Protein AF-A0A851SJF2-F1 (afdb_monomer_lite)

Radius of gyration: 27.33 Å; chains: 1; bounding box: 106×40×62 Å

Sequence (200 aa):
GPGAQDTHPAASEDMVMAMAGAAPVFQPFYINVVDEADCMGFLDTDHADKLLKEYQQREHVDLGQMMSESFAGDVGNEKYEKSEVKSWDHTFQKFMKRISMCPEQILRYSWGGQPLFITCPPANLDQGIPACSNCGSSRVFEFQLMPTLVSMLQSDSDLSVEFGTVIVYTCERSCWPANHQTPLEEFIFVQEDPDQRLFK

Structure (mmCIF, N/CA/C/O backbone):
data_AF-A0A851SJF2-F1
#
_entry.id   AF-A0A851SJF2-F1
#
loop_
_atom_site.group_PDB
_atom_site.id
_atom_site.type_symbol
_atom_site.label_atom_id
_atom_site.label_alt_id
_atom_site.label_comp_id
_atom_site.label_asym_id
_atom_site.label_entity_id
_atom_site.label_seq_id
_atom_site.pdbx_PDB_ins_code
_atom_site.Cartn_x
_atom_site.Cartn_y
_atom_site.Cartn_z
_atom_site.occupancy
_atom_site.B_iso_or_equiv
_atom_site.auth_seq_id
_atom_site.auth_comp_id
_atom_site.auth_asym_id
_atom_site.auth_atom_id
_atom_site.pdbx_PDB_model_num
ATOM 1 N N . GLY A 1 1 ? 66.167 14.401 -36.908 1.00 29.91 1 GLY A N 1
ATOM 2 C CA . GLY A 1 1 ? 65.728 15.428 -35.945 1.00 29.91 1 GLY A CA 1
ATOM 3 C C . GLY A 1 1 ? 64.234 15.611 -36.123 1.00 29.91 1 GLY A C 1
ATOM 4 O O . GLY A 1 1 ? 63.837 15.699 -37.276 1.00 29.91 1 GLY A O 1
ATOM 5 N N . PRO A 1 2 ? 63.439 15.536 -35.044 1.00 40.12 2 PRO A N 1
ATOM 6 C CA . PRO A 1 2 ? 61.973 15.404 -35.047 1.00 40.12 2 PRO A CA 1
ATOM 7 C C . PRO A 1 2 ? 61.308 16.790 -35.196 1.00 40.12 2 PRO A C 1
ATOM 9 O O . PRO A 1 2 ? 62.011 17.791 -35.160 1.00 40.12 2 PRO A O 1
ATOM 12 N N . GLY A 1 3 ? 60.002 16.978 -35.358 1.00 30.94 3 GLY A N 1
ATOM 13 C CA . GLY A 1 3 ? 58.834 16.103 -35.346 1.00 30.94 3 GLY A CA 1
ATOM 14 C C . GLY A 1 3 ? 57.612 16.954 -35.734 1.00 30.94 3 GLY A C 1
ATOM 15 O O . GLY A 1 3 ? 57.629 18.174 -35.566 1.00 30.94 3 GLY A O 1
ATOM 16 N N . ALA A 1 4 ? 56.599 16.311 -36.310 1.00 39.94 4 ALA A N 1
ATOM 17 C CA . ALA A 1 4 ? 55.355 16.929 -36.754 1.00 39.94 4 ALA A CA 1
ATOM 18 C C . ALA A 1 4 ? 54.518 17.432 -35.563 1.00 39.94 4 ALA A C 1
ATOM 20 O O . ALA A 1 4 ? 54.435 16.757 -34.538 1.00 39.94 4 ALA A O 1
ATOM 21 N N . GLN A 1 5 ? 53.899 18.603 -35.712 1.00 35.91 5 GLN A N 1
ATOM 22 C CA . GLN A 1 5 ? 52.832 19.078 -34.833 1.00 35.91 5 GLN A CA 1
ATOM 23 C C . GLN A 1 5 ? 51.549 19.147 -35.659 1.00 35.91 5 GLN A C 1
ATOM 25 O O . GLN A 1 5 ? 51.372 20.051 -36.473 1.00 35.91 5 GLN A O 1
ATOM 30 N N . ASP A 1 6 ? 50.696 18.144 -35.460 1.00 34.47 6 ASP A N 1
ATOM 31 C CA . ASP A 1 6 ? 49.303 18.143 -35.885 1.00 34.47 6 ASP A CA 1
ATOM 32 C C . ASP A 1 6 ? 48.497 19.020 -34.922 1.00 34.47 6 ASP A C 1
ATOM 34 O O . ASP A 1 6 ? 48.380 18.732 -33.729 1.00 34.47 6 ASP A O 1
ATOM 38 N N . THR A 1 7 ? 47.942 20.110 -35.444 1.00 33.91 7 THR A N 1
ATOM 39 C CA . THR A 1 7 ? 47.038 20.994 -34.708 1.00 33.91 7 THR A CA 1
ATOM 40 C C . THR A 1 7 ? 45.604 20.525 -34.947 1.00 33.91 7 THR A C 1
ATOM 42 O O . THR A 1 7 ? 44.983 20.878 -35.948 1.00 33.91 7 THR A O 1
ATOM 45 N N . HIS A 1 8 ? 45.065 19.712 -34.038 1.00 36.09 8 HIS A N 1
ATOM 46 C CA . HIS A 1 8 ? 43.627 19.437 -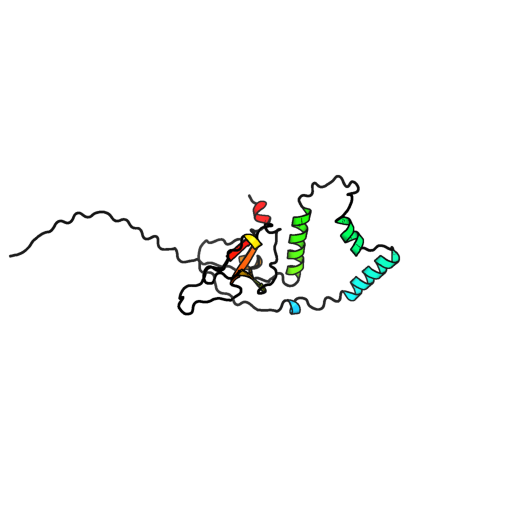33.981 1.00 36.09 8 HIS A CA 1
ATOM 47 C C . HIS A 1 8 ? 42.885 20.637 -33.362 1.00 36.09 8 HIS A C 1
ATOM 49 O O . HIS A 1 8 ? 43.335 21.158 -32.339 1.00 36.09 8 HIS A O 1
ATOM 55 N N . PRO A 1 9 ? 41.741 21.078 -33.918 1.00 34.50 9 PRO A N 1
ATOM 56 C CA . PRO A 1 9 ? 40.875 22.027 -33.236 1.00 34.50 9 PRO A CA 1
ATOM 57 C C . PRO A 1 9 ? 40.106 21.299 -32.126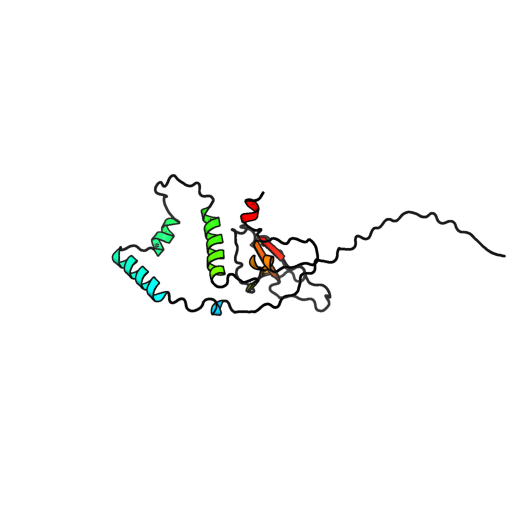 1.00 34.50 9 PRO A C 1
ATOM 59 O O . PRO A 1 9 ? 39.428 20.303 -32.373 1.00 34.50 9 PRO A O 1
ATOM 62 N N . ALA A 1 10 ? 40.220 21.806 -30.899 1.00 33.81 10 ALA A N 1
ATOM 63 C CA . ALA A 1 10 ? 39.401 21.389 -29.771 1.00 33.81 10 ALA A CA 1
ATOM 64 C C . ALA A 1 10 ? 37.963 21.885 -29.990 1.00 33.81 10 ALA A C 1
ATOM 66 O O . ALA A 1 10 ? 37.665 23.063 -29.788 1.00 33.81 10 ALA A O 1
ATOM 67 N N . ALA A 1 11 ? 37.092 20.989 -30.451 1.00 35.44 11 ALA A N 1
ATOM 68 C CA . ALA A 1 11 ? 35.655 21.185 -30.405 1.00 35.44 11 ALA A CA 1
ATOM 69 C C . ALA A 1 11 ? 35.153 20.747 -29.025 1.00 35.44 11 ALA A C 1
ATOM 71 O O . ALA A 1 11 ? 35.441 19.652 -28.548 1.00 35.44 11 ALA A O 1
ATOM 72 N N . SER A 1 12 ? 34.445 21.670 -28.393 1.00 45.44 12 SER A N 1
ATOM 73 C CA . SER A 1 12 ? 33.679 21.523 -27.168 1.00 45.44 12 SER A CA 1
ATOM 74 C C . SER A 1 12 ? 32.702 20.352 -27.243 1.00 45.44 12 SER A C 1
ATOM 76 O O . SER A 1 12 ? 31.782 20.376 -28.059 1.00 45.44 12 SER A O 1
ATOM 78 N N . GLU A 1 13 ? 32.838 19.403 -26.326 1.00 38.28 13 GLU A N 1
ATOM 79 C CA . GLU A 1 13 ? 31.757 18.497 -25.952 1.00 38.28 13 GLU A CA 1
ATOM 80 C C . GLU A 1 13 ? 31.602 18.569 -24.432 1.00 38.28 13 GLU A C 1
ATOM 82 O O . GLU A 1 13 ? 32.066 17.718 -23.675 1.00 38.28 13 GLU A O 1
ATOM 87 N N . ASP A 1 14 ? 30.942 19.644 -23.991 1.00 42.38 14 ASP A N 1
ATOM 88 C CA . ASP A 1 14 ? 30.173 19.648 -22.750 1.00 42.38 14 ASP A CA 1
ATOM 89 C C . ASP A 1 14 ? 29.050 18.610 -22.895 1.00 42.38 14 ASP A C 1
ATOM 91 O O . ASP A 1 14 ? 27.909 18.921 -23.230 1.00 42.38 14 ASP A O 1
ATOM 95 N N . MET A 1 15 ? 29.372 17.343 -22.656 1.00 36.72 15 MET A N 1
ATOM 96 C CA . MET A 1 15 ? 28.391 16.365 -22.209 1.00 36.72 15 MET A CA 1
ATOM 97 C C . MET A 1 15 ? 28.636 16.145 -20.729 1.00 36.72 15 MET A C 1
ATOM 99 O O . MET A 1 15 ? 29.315 15.215 -20.297 1.00 36.72 15 MET A O 1
ATOM 103 N N . VAL A 1 16 ? 28.055 17.050 -19.943 1.00 37.06 16 VAL A N 1
ATOM 104 C CA . VAL A 1 16 ? 27.753 16.805 -18.540 1.00 37.06 16 VAL A CA 1
ATOM 105 C C . VAL A 1 16 ? 26.823 15.593 -18.517 1.00 37.06 16 VAL A C 1
ATOM 107 O O . VAL A 1 16 ? 25.609 15.714 -18.665 1.00 37.06 16 VAL A O 1
ATOM 110 N N . MET A 1 17 ? 27.405 14.400 -18.399 1.00 38.88 17 MET A N 1
ATOM 111 C CA . MET A 1 17 ? 26.686 13.214 -17.961 1.00 38.88 17 MET A CA 1
ATOM 112 C C . MET A 1 17 ? 26.143 13.557 -16.581 1.00 38.88 17 MET A C 1
ATOM 114 O O . MET A 1 17 ? 26.881 13.553 -15.596 1.00 38.88 17 MET A O 1
ATOM 118 N N . ALA A 1 18 ? 24.869 13.938 -16.532 1.00 37.16 18 ALA A N 1
ATOM 119 C CA . ALA A 1 18 ? 24.134 14.057 -15.294 1.00 37.16 18 ALA A CA 1
ATOM 120 C C . ALA A 1 18 ? 24.238 12.698 -14.596 1.00 37.16 18 ALA A C 1
ATOM 122 O O . ALA A 1 18 ? 23.614 11.720 -15.007 1.00 37.16 18 ALA A O 1
ATOM 123 N N . MET A 1 19 ? 25.100 12.626 -13.583 1.00 38.50 19 MET A N 1
ATOM 124 C CA . MET A 1 19 ? 25.092 11.543 -12.618 1.00 38.50 19 MET A CA 1
ATOM 125 C C . MET A 1 19 ? 23.667 11.475 -12.085 1.00 38.50 19 MET A C 1
ATOM 127 O O . MET A 1 19 ? 23.196 12.438 -11.479 1.00 38.50 19 MET A O 1
ATOM 131 N N . ALA A 1 20 ? 22.969 10.371 -12.356 1.00 50.66 20 ALA A N 1
ATOM 132 C CA . ALA A 1 20 ? 21.768 10.030 -11.616 1.00 50.66 20 ALA A CA 1
ATOM 133 C C . ALA A 1 20 ? 22.152 10.122 -10.135 1.00 50.66 20 ALA A C 1
ATOM 135 O O . ALA A 1 20 ? 23.024 9.379 -9.680 1.00 50.66 20 ALA A O 1
ATOM 136 N N . GLY A 1 21 ? 21.614 11.122 -9.432 1.00 57.22 21 GLY A N 1
ATOM 137 C CA . GLY A 1 21 ? 21.913 11.322 -8.020 1.00 57.22 21 GLY A CA 1
ATOM 138 C C . GLY A 1 21 ? 21.670 10.011 -7.285 1.00 57.22 21 GLY A C 1
ATOM 139 O O . GLY A 1 21 ? 20.685 9.325 -7.569 1.00 57.22 21 GLY A O 1
ATOM 140 N N . ALA A 1 22 ? 22.594 9.629 -6.402 1.00 72.56 22 ALA A N 1
ATOM 141 C CA . ALA A 1 22 ? 22.410 8.450 -5.569 1.00 72.56 22 ALA A CA 1
ATOM 142 C C . ALA A 1 22 ? 21.031 8.544 -4.898 1.00 72.56 22 ALA A C 1
ATOM 144 O O . ALA A 1 22 ? 20.699 9.581 -4.322 1.00 72.56 22 ALA A O 1
ATOM 145 N N . ALA A 1 23 ? 20.214 7.497 -5.041 1.00 74.88 23 ALA A N 1
ATOM 146 C CA . ALA A 1 23 ? 18.895 7.462 -4.426 1.00 74.88 23 ALA A CA 1
ATOM 147 C C . ALA A 1 23 ? 19.028 7.715 -2.914 1.00 74.88 23 ALA A C 1
ATOM 149 O O . ALA A 1 23 ? 20.007 7.252 -2.315 1.00 74.88 23 ALA A O 1
ATOM 150 N N . PRO A 1 24 ? 18.084 8.444 -2.294 1.00 79.75 24 PRO A N 1
ATOM 151 C CA . PRO A 1 24 ? 18.145 8.706 -0.866 1.00 79.75 24 PRO A CA 1
ATOM 152 C C . PRO A 1 24 ? 18.187 7.387 -0.096 1.00 79.75 24 PRO A C 1
ATOM 154 O O . PRO A 1 24 ? 17.423 6.460 -0.374 1.00 79.75 24 PRO A O 1
ATOM 157 N N . VAL A 1 25 ? 19.109 7.307 0.860 1.00 86.81 25 VAL A N 1
ATOM 158 C CA . VAL A 1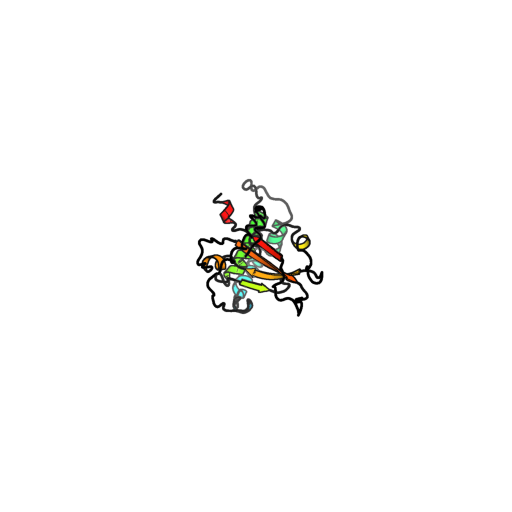 25 ? 19.276 6.139 1.722 1.00 86.81 25 VAL A CA 1
ATOM 159 C C . VAL A 1 25 ? 18.596 6.435 3.049 1.00 86.81 25 VAL A C 1
ATOM 161 O O . VAL A 1 25 ? 18.906 7.428 3.706 1.00 86.81 25 VAL A O 1
ATOM 164 N N . PHE A 1 26 ? 17.667 5.565 3.432 1.00 89.50 26 PHE A N 1
ATOM 165 C CA . PHE A 1 26 ? 17.023 5.607 4.740 1.00 89.50 26 PHE A CA 1
ATOM 166 C C . PHE A 1 26 ? 17.732 4.663 5.706 1.00 89.50 26 PHE A C 1
ATOM 168 O O . PHE A 1 26 ? 18.266 3.626 5.301 1.00 89.50 26 PHE A O 1
ATOM 175 N N . GLN A 1 27 ? 17.713 5.005 6.992 1.00 89.88 27 GLN A N 1
ATOM 176 C CA . GLN A 1 27 ? 18.223 4.117 8.029 1.00 89.88 27 GLN A CA 1
ATOM 177 C C . GLN A 1 27 ? 17.433 2.796 8.047 1.00 89.88 27 GLN A C 1
ATOM 179 O O . GLN A 1 27 ? 16.206 2.811 7.922 1.00 89.88 27 GLN A O 1
ATOM 184 N N . PRO A 1 28 ? 18.108 1.639 8.172 1.00 91.25 28 PRO A N 1
ATOM 185 C CA . PRO A 1 28 ? 17.432 0.352 8.215 1.00 91.25 28 PRO A CA 1
ATOM 186 C C . PRO A 1 28 ? 16.786 0.115 9.584 1.00 91.25 28 PRO A C 1
ATOM 188 O O . PRO A 1 28 ? 17.383 0.391 10.624 1.00 91.25 28 PRO A O 1
ATOM 191 N N . PHE A 1 29 ? 15.603 -0.497 9.582 1.00 88.88 29 PHE A N 1
ATOM 192 C CA . PHE A 1 29 ? 14.888 -0.902 10.792 1.00 88.88 29 PHE A CA 1
ATOM 193 C C . PHE A 1 29 ? 14.429 -2.353 10.678 1.00 88.88 29 PHE A C 1
ATOM 195 O O . PHE A 1 29 ? 14.111 -2.839 9.592 1.00 88.88 29 PHE A O 1
ATOM 202 N N . TYR A 1 30 ? 14.378 -3.046 11.813 1.00 92.25 30 TYR A N 1
ATOM 203 C CA . TYR A 1 30 ? 13.743 -4.356 11.886 1.00 92.25 30 TYR A CA 1
ATOM 204 C C . TYR A 1 30 ? 12.231 -4.186 11.991 1.00 92.25 30 TYR A C 1
ATOM 206 O O . TYR A 1 30 ? 11.746 -3.347 12.749 1.00 92.25 30 TYR A O 1
ATOM 214 N N . ILE A 1 31 ? 11.498 -5.009 11.248 1.00 91.69 31 ILE A N 1
ATOM 215 C CA . ILE A 1 31 ? 10.038 -5.031 11.263 1.00 91.69 31 ILE A CA 1
ATOM 216 C C . ILE A 1 31 ? 9.603 -6.324 11.943 1.00 91.69 31 ILE A C 1
ATOM 218 O O . ILE A 1 31 ? 10.110 -7.399 11.622 1.00 91.69 31 ILE A O 1
ATOM 222 N N . ASN A 1 32 ? 8.672 -6.213 12.888 1.00 91.44 32 ASN A N 1
ATOM 223 C CA . ASN A 1 32 ? 7.995 -7.374 13.445 1.00 91.44 32 ASN A CA 1
ATOM 224 C C . ASN A 1 32 ? 6.785 -7.724 12.572 1.00 91.44 32 ASN A C 1
ATOM 226 O O . ASN A 1 32 ? 6.028 -6.834 12.186 1.00 91.44 32 ASN A O 1
ATOM 230 N N . VAL A 1 33 ? 6.607 -9.008 12.271 1.00 93.00 33 VAL A N 1
ATOM 231 C CA . VAL A 1 33 ? 5.502 -9.503 11.445 1.00 93.00 33 VAL A CA 1
ATOM 232 C C . VAL A 1 33 ? 4.495 -10.182 12.357 1.00 93.00 33 VAL A C 1
ATOM 234 O O . VAL A 1 33 ? 4.848 -11.084 13.114 1.00 93.00 33 VAL A O 1
ATOM 237 N N . VAL A 1 34 ? 3.248 -9.731 12.283 1.00 90.81 34 VAL A N 1
ATOM 238 C CA . VAL A 1 34 ? 2.130 -10.254 13.069 1.00 90.81 34 VAL A CA 1
ATOM 239 C C . VAL A 1 34 ? 0.962 -10.488 12.122 1.00 90.81 34 VAL A C 1
ATOM 241 O O . VAL A 1 34 ? 0.697 -9.652 11.254 1.00 90.81 34 VAL A O 1
ATOM 244 N N . ASP A 1 35 ? 0.272 -11.614 12.281 1.00 90.12 35 ASP A N 1
ATOM 245 C CA . ASP A 1 35 ? -0.928 -11.904 11.507 1.00 90.12 35 ASP A CA 1
ATOM 246 C C . ASP A 1 35 ? -2.095 -11.030 11.977 1.00 90.12 35 ASP A C 1
ATOM 248 O O . ASP A 1 35 ? -2.328 -10.842 13.171 1.00 90.12 35 ASP A O 1
ATOM 252 N N . GLU A 1 36 ? -2.887 -10.517 11.032 1.00 84.62 36 GLU A N 1
ATOM 253 C CA . GLU A 1 36 ? -4.025 -9.641 11.350 1.00 84.62 36 GLU A CA 1
ATOM 254 C C . GLU A 1 36 ? -5.017 -10.322 12.309 1.00 84.62 36 GLU A C 1
ATOM 256 O O . GLU A 1 36 ? -5.568 -9.667 13.193 1.00 84.62 36 GLU A O 1
ATOM 261 N N . ALA A 1 37 ? -5.196 -11.641 12.183 1.00 83.62 37 ALA A N 1
ATOM 262 C CA . ALA A 1 37 ? -6.065 -12.434 13.049 1.00 83.62 37 ALA A CA 1
ATOM 263 C C . ALA A 1 37 ? -5.645 -12.404 14.530 1.00 83.62 37 ALA A C 1
ATOM 265 O O . ALA A 1 37 ? -6.517 -12.428 15.398 1.00 83.62 37 ALA A O 1
ATOM 266 N N . ASP A 1 38 ? -4.347 -12.283 14.816 1.00 83.62 38 ASP A N 1
ATOM 267 C CA . ASP A 1 38 ? -3.828 -12.212 16.185 1.00 83.62 38 ASP A CA 1
ATOM 268 C C . ASP A 1 38 ? -4.086 -10.832 16.810 1.00 83.62 38 ASP A C 1
ATOM 270 O O . ASP A 1 38 ? -4.311 -10.713 18.015 1.00 83.62 38 ASP A O 1
ATOM 274 N N . CYS A 1 39 ? -4.114 -9.778 15.985 1.00 73.31 39 CYS A N 1
ATOM 275 C CA . CYS A 1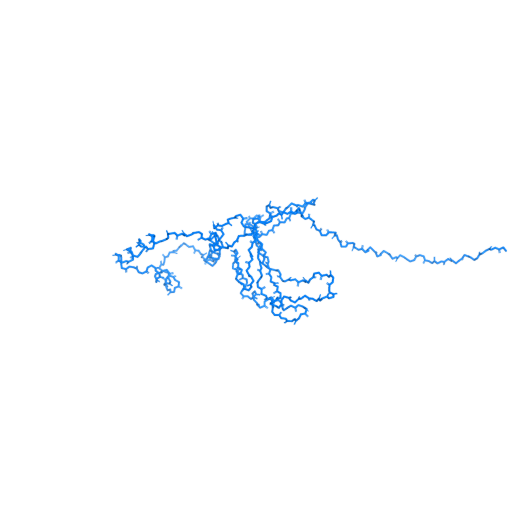 39 ? -4.475 -8.423 16.405 1.00 73.31 39 CYS A CA 1
ATOM 276 C C . CYS A 1 39 ? -5.990 -8.229 16.566 1.00 73.31 39 CYS A C 1
ATOM 278 O O . CYS A 1 39 ? -6.413 -7.370 17.337 1.00 73.31 39 CYS A O 1
ATOM 280 N N . MET A 1 40 ? -6.821 -9.021 15.878 1.00 67.00 40 MET A N 1
ATOM 281 C CA . MET A 1 40 ? -8.287 -8.996 16.008 1.00 67.00 40 MET A CA 1
ATOM 282 C C . MET A 1 40 ? -8.795 -9.653 17.303 1.00 67.00 40 MET A C 1
ATOM 284 O O . MET A 1 40 ? -9.934 -10.121 17.320 1.00 67.00 40 MET A O 1
ATOM 288 N N . GLY A 1 41 ? -7.958 -9.719 18.351 1.00 60.03 41 GLY A N 1
ATOM 289 C CA . GLY A 1 41 ? -8.179 -10.475 19.585 1.00 60.03 41 GLY A CA 1
ATOM 290 C C . GLY A 1 41 ? -9.647 -10.529 19.990 1.00 60.03 41 GLY A C 1
ATOM 291 O O . GLY A 1 41 ? -10.301 -9.497 19.970 1.00 60.03 41 GLY A O 1
ATOM 292 N N . PHE A 1 42 ? -10.142 -11.733 20.300 1.00 53.56 42 PHE A N 1
ATOM 293 C CA . PHE A 1 42 ? -11.548 -12.082 20.550 1.00 53.56 42 PHE A CA 1
ATOM 294 C C . PHE A 1 42 ? -12.343 -10.925 21.187 1.00 53.56 42 PHE A C 1
ATOM 296 O O . PHE A 1 42 ? -12.408 -10.789 22.410 1.00 53.56 42 PHE A O 1
ATOM 303 N N . LEU A 1 43 ? -12.918 -10.047 20.361 1.00 58.12 43 LEU A N 1
ATOM 304 C CA . LEU A 1 43 ? -13.810 -9.007 20.843 1.00 58.12 43 LEU A CA 1
ATOM 305 C C . LEU A 1 43 ? -15.104 -9.729 21.179 1.00 58.12 43 LEU A C 1
ATOM 307 O O . LEU A 1 43 ? -15.902 -10.012 20.284 1.00 58.12 43 LEU A O 1
ATOM 311 N N . ASP A 1 44 ? -15.262 -10.073 22.459 1.00 61.31 44 ASP A N 1
ATOM 312 C CA . ASP A 1 44 ? -16.515 -10.573 23.013 1.00 61.31 44 ASP A CA 1
ATOM 313 C C . ASP A 1 44 ? -17.582 -9.486 22.838 1.00 61.31 44 ASP A C 1
ATOM 315 O O . ASP A 1 44 ? -17.782 -8.589 23.659 1.00 61.31 44 ASP A O 1
ATOM 319 N N . THR A 1 45 ? -18.199 -9.528 21.667 1.00 75.19 45 THR A N 1
ATOM 320 C CA . THR A 1 45 ? -19.298 -8.670 21.249 1.00 75.19 45 THR A CA 1
ATOM 321 C C . THR A 1 45 ? -20.629 -9.342 21.547 1.00 75.19 45 THR A C 1
ATOM 323 O O . THR A 1 45 ? -21.662 -8.704 21.374 1.00 75.19 45 THR A O 1
ATOM 326 N N . ASP A 1 46 ? -20.630 -10.559 22.109 1.00 77.25 46 ASP A N 1
ATOM 327 C CA . ASP A 1 46 ? -21.841 -11.337 22.369 1.00 77.25 46 ASP A CA 1
ATOM 328 C C . ASP A 1 46 ? -22.797 -10.570 23.286 1.00 77.25 46 ASP A C 1
ATOM 330 O O . ASP A 1 46 ? -24.013 -10.570 23.079 1.00 77.25 46 ASP A O 1
ATOM 334 N N . HIS A 1 47 ? -22.261 -9.867 24.291 1.00 83.31 47 HIS A N 1
ATOM 335 C CA . HIS A 1 47 ? -23.079 -9.047 25.182 1.00 83.31 47 HIS A CA 1
ATOM 336 C C . HIS A 1 47 ? -23.677 -7.823 24.473 1.00 83.31 47 HIS A C 1
ATOM 338 O O . HIS A 1 47 ? -24.862 -7.533 24.651 1.00 83.31 47 HIS A O 1
ATOM 344 N N . ALA A 1 48 ? -22.884 -7.124 23.656 1.00 83.12 48 ALA A N 1
ATOM 345 C CA . ALA A 1 48 ? -23.339 -5.956 22.904 1.00 83.12 48 ALA A CA 1
ATOM 346 C C . ALA A 1 48 ? -24.387 -6.345 21.849 1.00 83.12 48 ALA A C 1
ATOM 348 O O . ALA A 1 48 ? -25.440 -5.714 21.759 1.00 83.12 48 ALA A O 1
ATOM 349 N N . ASP A 1 49 ? -24.150 -7.440 21.131 1.00 83.56 49 ASP A N 1
ATOM 350 C CA . ASP A 1 49 ? -25.063 -8.006 20.141 1.00 83.56 49 ASP A CA 1
ATOM 351 C C . ASP A 1 49 ? -26.361 -8.494 20.786 1.00 83.56 49 ASP A C 1
ATOM 353 O O . ASP A 1 49 ? -27.447 -8.342 20.218 1.00 83.56 49 ASP A O 1
ATOM 357 N N . LYS A 1 50 ? -26.279 -9.048 22.002 1.00 88.62 50 LYS A N 1
ATOM 358 C CA . LYS A 1 50 ? -27.459 -9.418 22.785 1.00 88.62 50 LYS A CA 1
ATOM 359 C C . LYS A 1 50 ? -28.277 -8.190 23.183 1.00 88.62 50 LYS A C 1
ATOM 361 O O . LYS A 1 50 ? -29.488 -8.204 22.975 1.00 88.62 50 LYS A O 1
ATOM 366 N N . LEU A 1 51 ? -27.644 -7.131 23.698 1.00 89.06 51 LEU A N 1
ATOM 367 C CA . LEU A 1 51 ? -28.341 -5.877 24.014 1.00 89.06 51 LEU A CA 1
ATOM 368 C C . LEU A 1 51 ? -28.993 -5.262 22.771 1.00 89.06 51 LEU A C 1
ATOM 370 O O . LEU A 1 51 ? -30.133 -4.805 22.842 1.00 89.06 51 LEU A O 1
ATOM 374 N N . LEU A 1 52 ? -28.292 -5.274 21.636 1.00 85.12 52 LEU A N 1
ATOM 375 C CA . LEU A 1 52 ? -28.809 -4.746 20.378 1.00 85.12 52 LEU A CA 1
ATOM 376 C C . LEU A 1 52 ? -30.048 -5.528 19.920 1.00 85.12 52 LEU A C 1
ATOM 378 O O . LEU A 1 52 ? -31.065 -4.921 19.592 1.00 85.12 52 LEU A O 1
ATOM 382 N N . LYS A 1 53 ? -30.007 -6.865 19.978 1.00 87.19 53 LYS A N 1
ATOM 383 C CA . LYS A 1 53 ? -31.164 -7.721 19.668 1.00 87.19 53 LYS A CA 1
ATOM 384 C C . LYS A 1 53 ? -32.335 -7.489 20.619 1.00 87.19 53 LYS A C 1
ATOM 386 O O . LYS A 1 53 ? -33.476 -7.425 20.168 1.00 87.19 53 LYS A O 1
ATOM 391 N N . GLU A 1 54 ? -32.079 -7.356 21.920 1.00 90.31 54 GLU A N 1
ATOM 392 C CA . GLU A 1 54 ? -33.125 -7.060 22.909 1.00 90.31 54 GLU A CA 1
ATOM 393 C C . GLU A 1 54 ? -33.786 -5.700 22.648 1.00 90.31 54 GLU A C 1
ATOM 395 O O . GLU A 1 54 ? -35.005 -5.578 22.773 1.00 90.31 54 GLU A O 1
ATOM 400 N N . TYR A 1 55 ? -33.007 -4.690 22.253 1.00 85.88 55 TYR A N 1
ATOM 401 C CA . TYR A 1 55 ? -33.521 -3.381 21.854 1.00 85.88 55 TYR A CA 1
ATOM 402 C C . TYR A 1 55 ? -34.386 -3.469 20.588 1.00 85.88 55 TYR A C 1
ATOM 404 O O . TYR A 1 55 ? -35.525 -3.008 20.600 1.00 85.88 55 TYR A O 1
ATOM 412 N N . GLN A 1 56 ? -33.895 -4.129 19.533 1.00 90.56 56 GLN A N 1
ATOM 413 C CA . GLN A 1 56 ? -34.635 -4.320 18.277 1.00 90.56 56 GLN A CA 1
ATOM 414 C C . GLN A 1 56 ? -35.980 -5.029 18.501 1.00 90.56 56 GLN A C 1
ATOM 416 O O . GLN A 1 56 ? -36.992 -4.643 17.919 1.00 90.56 56 GLN A O 1
ATOM 421 N N . GLN A 1 57 ? -36.016 -6.035 19.384 1.00 90.25 57 GLN A N 1
ATOM 422 C CA . GLN A 1 57 ? -37.248 -6.747 19.741 1.00 90.25 57 GLN A CA 1
ATOM 423 C C . GLN A 1 57 ? -38.214 -5.889 20.561 1.00 90.25 57 GLN A C 1
ATOM 425 O O . GLN A 1 57 ? -39.419 -5.944 20.334 1.00 90.25 57 GLN A O 1
ATOM 430 N N . ARG A 1 58 ? -37.703 -5.107 21.520 1.00 89.81 58 ARG A N 1
ATOM 431 C CA . ARG A 1 58 ? -38.529 -4.274 22.406 1.00 89.81 58 ARG A CA 1
ATOM 432 C C . ARG A 1 58 ? -39.181 -3.118 21.661 1.00 89.81 58 ARG A C 1
ATOM 434 O O . ARG A 1 58 ? -40.365 -2.864 21.853 1.00 89.81 58 ARG A O 1
ATOM 441 N N . GLU A 1 59 ? -38.407 -2.448 20.818 1.00 86.56 59 GLU A N 1
ATOM 442 C CA . GLU A 1 59 ? -38.862 -1.279 20.068 1.00 86.56 59 GLU A CA 1
ATOM 443 C C . GLU A 1 59 ? -39.499 -1.662 18.722 1.00 86.56 59 GLU A C 1
ATOM 445 O O . GLU A 1 59 ? -40.049 -0.802 18.041 1.00 86.56 59 GLU A O 1
ATOM 450 N N . HIS A 1 60 ? -39.457 -2.947 18.334 1.00 81.38 60 HIS A N 1
ATOM 451 C CA . HIS A 1 60 ? -39.919 -3.425 17.025 1.00 81.38 60 HIS A CA 1
ATOM 452 C C . HIS A 1 60 ? -39.249 -2.689 15.847 1.00 81.38 60 HIS A C 1
ATOM 454 O O . HIS A 1 60 ? -39.860 -2.462 14.803 1.00 81.38 60 HIS A O 1
ATOM 460 N N . VAL A 1 61 ? -37.974 -2.328 16.008 1.00 79.12 61 VAL A N 1
ATOM 461 C CA . VAL A 1 61 ? -37.188 -1.627 14.988 1.00 79.12 61 VAL A CA 1
ATOM 462 C C . VAL A 1 61 ? -36.099 -2.553 14.470 1.00 79.12 61 VAL A C 1
ATOM 464 O O . VAL A 1 61 ? -35.259 -3.019 15.240 1.00 79.12 61 VAL A O 1
ATOM 467 N N . ASP A 1 62 ? -36.065 -2.787 13.159 1.00 76.62 62 ASP A N 1
ATOM 468 C CA . ASP A 1 62 ? -34.905 -3.406 12.525 1.00 76.62 62 ASP A CA 1
ATOM 469 C C . ASP A 1 62 ? -33.876 -2.323 12.198 1.00 76.62 62 ASP A C 1
ATOM 471 O O . ASP A 1 62 ? -33.934 -1.671 11.158 1.00 76.62 62 ASP A O 1
ATOM 475 N N . LEU A 1 63 ? -32.927 -2.117 13.114 1.00 65.56 63 LEU A N 1
ATOM 476 C CA . LEU A 1 63 ? -31.820 -1.183 12.903 1.00 65.56 63 LEU A CA 1
ATOM 477 C C . LEU A 1 63 ? -30.967 -1.546 11.676 1.00 65.56 63 LEU A C 1
ATOM 479 O O . LEU A 1 63 ? -30.441 -0.642 11.041 1.00 65.56 63 LEU A O 1
ATOM 483 N N . GLY A 1 64 ? -30.837 -2.827 11.314 1.00 63.91 64 GLY A N 1
ATOM 484 C CA . GLY A 1 64 ? -30.064 -3.238 10.138 1.00 63.91 64 GLY A CA 1
ATOM 485 C C . GLY A 1 64 ? -30.751 -2.834 8.833 1.00 63.91 64 GLY A C 1
ATOM 486 O O . GLY A 1 64 ? -30.101 -2.332 7.910 1.00 63.91 64 GLY A O 1
ATOM 487 N N . GLN A 1 65 ? -32.076 -2.980 8.789 1.00 58.34 65 GLN A N 1
ATOM 488 C CA . GLN A 1 65 ? -32.907 -2.538 7.673 1.00 58.34 65 GLN A CA 1
ATOM 489 C C . GLN A 1 65 ? -33.084 -1.015 7.662 1.00 58.34 65 GLN A C 1
ATOM 491 O O . GLN A 1 65 ? -32.904 -0.426 6.609 1.00 58.34 65 GLN A O 1
ATOM 496 N N . MET A 1 66 ? -33.274 -0.337 8.800 1.00 54.88 66 MET A N 1
ATOM 497 C CA . MET A 1 66 ? -33.296 1.135 8.870 1.00 54.88 66 MET A CA 1
ATOM 498 C C . MET A 1 66 ? -31.963 1.763 8.454 1.00 54.88 66 MET A C 1
ATOM 500 O O . MET A 1 66 ? -31.953 2.743 7.710 1.00 54.88 66 MET A O 1
ATOM 504 N N . MET A 1 67 ? -30.830 1.192 8.876 1.00 55.19 67 MET A N 1
ATOM 505 C CA . MET A 1 67 ? -29.506 1.637 8.433 1.00 55.19 67 MET A CA 1
ATOM 506 C C . MET A 1 67 ? -29.263 1.351 6.950 1.00 55.19 67 MET A C 1
ATOM 508 O O . MET A 1 67 ? -28.418 2.017 6.370 1.00 55.19 67 MET A O 1
ATOM 512 N N . SER A 1 68 ? -29.992 0.414 6.335 1.00 49.41 68 SER A N 1
ATOM 513 C CA . SER A 1 68 ? -29.939 0.124 4.892 1.00 49.41 68 SER A CA 1
ATOM 514 C C . SER A 1 68 ? -30.973 0.919 4.073 1.00 49.41 68 SER A C 1
ATOM 516 O O . SER A 1 68 ? -30.710 1.269 2.930 1.00 49.41 68 SER A O 1
ATOM 518 N N . GLU A 1 69 ? -32.132 1.256 4.639 1.00 39.00 69 GLU A N 1
ATOM 519 C CA . GLU A 1 69 ? -33.219 2.017 4.002 1.00 39.00 69 GLU A CA 1
ATOM 520 C C . GLU A 1 69 ? -32.980 3.530 4.068 1.00 39.00 69 GLU A C 1
ATOM 522 O O . GLU A 1 69 ? -33.352 4.247 3.142 1.00 39.00 69 GLU A O 1
ATOM 527 N N . SER A 1 70 ? -32.216 4.012 5.056 1.00 43.56 70 SER A N 1
ATOM 528 C CA . SER A 1 70 ? -31.609 5.358 5.041 1.00 43.56 70 SER A CA 1
ATOM 529 C C . SER A 1 70 ? -30.722 5.604 3.803 1.00 43.56 70 SER A C 1
ATOM 531 O O . SER A 1 70 ? -30.401 6.749 3.481 1.00 43.56 70 SER A O 1
ATOM 533 N N . PHE A 1 71 ? -30.317 4.539 3.096 1.00 41.78 71 PHE A N 1
ATOM 534 C CA . PHE A 1 71 ? -29.584 4.608 1.827 1.00 41.78 71 PHE A CA 1
ATOM 535 C C . PHE A 1 71 ? -30.493 4.566 0.583 1.00 41.78 71 PHE A C 1
ATOM 537 O O . PHE A 1 71 ? -29.980 4.705 -0.528 1.00 41.78 71 PHE A O 1
ATOM 544 N N . ALA A 1 72 ? -31.816 4.412 0.723 1.00 40.25 72 ALA A N 1
ATOM 545 C CA . ALA A 1 72 ? -32.733 4.211 -0.400 1.00 40.25 72 ALA A CA 1
ATOM 546 C C . ALA A 1 72 ? -34.146 4.809 -0.186 1.00 40.25 72 ALA A C 1
ATOM 548 O O . ALA A 1 72 ? -35.136 4.133 -0.442 1.00 40.25 72 ALA A O 1
ATOM 549 N N . GLY A 1 73 ? -34.282 6.081 0.216 1.00 36.69 73 GLY A N 1
ATOM 550 C CA . GLY A 1 73 ? -35.562 6.793 0.046 1.00 36.69 73 GLY A CA 1
ATOM 551 C C . GLY A 1 73 ? -35.856 7.942 1.012 1.00 36.69 73 GLY A C 1
ATOM 552 O O . GLY A 1 73 ? -35.983 7.731 2.206 1.00 36.69 73 GLY A O 1
ATOM 553 N N . ASP A 1 74 ? -36.028 9.128 0.422 1.00 38.50 74 ASP A N 1
ATOM 554 C CA . ASP A 1 74 ? -36.618 10.380 0.926 1.00 38.50 74 ASP A CA 1
ATOM 555 C C . ASP A 1 74 ? -36.096 10.954 2.258 1.00 38.50 74 ASP A C 1
ATOM 557 O O . ASP A 1 74 ? -36.546 10.648 3.361 1.00 38.50 74 ASP A O 1
ATOM 561 N N . VAL A 1 75 ? -35.154 11.890 2.106 1.00 44.16 75 VAL A N 1
ATOM 562 C CA . VAL A 1 75 ? -34.689 12.816 3.139 1.00 44.16 75 VAL A CA 1
ATOM 563 C C . VAL A 1 75 ? -35.869 13.676 3.588 1.00 44.16 75 VAL A C 1
ATOM 565 O O . VAL A 1 75 ? -36.203 14.689 2.969 1.00 44.16 75 VAL A O 1
ATOM 568 N N . GLY A 1 76 ? -36.469 13.301 4.713 1.00 38.34 76 GLY A N 1
ATOM 569 C CA . GLY A 1 76 ? -37.296 14.187 5.516 1.00 38.34 76 GLY A CA 1
ATOM 570 C C . GLY A 1 76 ? -36.470 15.372 6.017 1.00 38.34 76 GLY A C 1
ATOM 571 O O . GLY A 1 76 ? -35.923 15.330 7.105 1.00 38.34 76 GLY A O 1
ATOM 572 N N . ASN A 1 77 ? -36.390 16.422 5.197 1.00 43.88 77 ASN A N 1
ATOM 573 C CA . ASN A 1 77 ? -36.139 17.823 5.545 1.00 43.88 77 ASN A CA 1
ATOM 574 C C . ASN A 1 77 ? -35.253 18.094 6.782 1.00 43.88 77 ASN A C 1
ATOM 576 O O . ASN A 1 77 ? -35.677 18.765 7.724 1.00 43.88 77 ASN A O 1
ATOM 580 N N . GLU A 1 78 ? -33.989 17.690 6.734 1.00 48.03 78 GLU A N 1
ATOM 581 C CA . GLU A 1 78 ? -32.940 18.306 7.547 1.00 48.03 78 GLU A CA 1
ATOM 582 C C . GLU A 1 78 ? -32.111 19.248 6.670 1.00 48.03 78 GLU A C 1
ATOM 584 O O . GLU A 1 78 ? -31.205 18.887 5.924 1.00 48.03 78 GLU A O 1
ATOM 589 N N . LYS A 1 79 ? -32.528 20.517 6.710 1.00 45.66 79 LYS A N 1
ATOM 590 C CA . LYS A 1 79 ? -32.028 21.645 5.915 1.00 45.66 79 LYS A CA 1
ATOM 591 C C . LYS A 1 79 ? -30.698 22.193 6.451 1.00 45.66 79 LYS A C 1
ATOM 593 O O . LYS A 1 79 ? -30.520 23.406 6.518 1.00 45.66 79 LYS A O 1
ATOM 598 N N . TYR A 1 80 ? -29.780 21.327 6.854 1.00 53.44 80 TYR A N 1
ATOM 599 C CA . TYR A 1 80 ? -28.417 21.710 7.208 1.00 53.44 80 TYR A CA 1
ATOM 600 C C . TYR A 1 80 ? -27.504 20.512 6.969 1.00 53.44 80 TYR A C 1
ATOM 602 O O . TYR A 1 80 ? -27.348 19.671 7.835 1.00 53.44 80 TYR A O 1
ATOM 610 N N . GLU A 1 81 ? -27.003 20.395 5.739 1.00 48.16 81 GLU A N 1
ATOM 611 C CA . GLU A 1 81 ? -25.576 20.286 5.408 1.00 48.16 81 GLU A CA 1
ATOM 612 C C . GLU A 1 81 ? -25.461 19.793 3.957 1.00 48.16 81 GLU A C 1
ATOM 614 O O . GLU A 1 81 ? -25.950 18.727 3.571 1.00 48.16 81 GLU A O 1
ATOM 619 N N . LYS A 1 82 ? -24.872 20.630 3.102 1.00 42.88 82 LYS A N 1
ATOM 620 C CA . LYS A 1 82 ? -24.679 20.345 1.679 1.00 42.88 82 LYS A CA 1
ATOM 621 C C . LYS A 1 82 ? -23.612 19.253 1.558 1.00 42.88 82 LYS A C 1
ATOM 623 O O . LYS A 1 82 ? 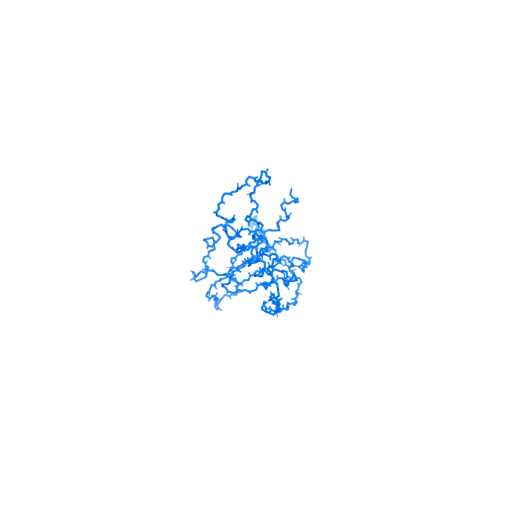-22.420 19.533 1.565 1.00 42.88 82 LYS A O 1
ATOM 628 N N . SER A 1 83 ? -24.054 18.003 1.521 1.00 47.25 83 SER A N 1
ATOM 629 C CA . SER A 1 83 ? -23.217 16.821 1.704 1.00 47.25 83 SER A CA 1
ATOM 630 C C . SER A 1 83 ? -22.647 16.303 0.379 1.00 47.25 83 SER A C 1
ATOM 632 O O . SER A 1 83 ? -23.187 15.390 -0.235 1.00 47.25 83 SER A O 1
ATOM 634 N N . GLU A 1 84 ? -21.483 16.830 -0.007 1.00 47.38 84 GLU A N 1
ATOM 635 C CA . GLU A 1 84 ? -20.502 16.098 -0.839 1.00 47.38 84 GLU A CA 1
ATOM 636 C C . GLU A 1 84 ? -19.629 15.142 0.017 1.00 47.38 84 GLU A C 1
ATOM 638 O O . GLU A 1 84 ? -18.735 14.466 -0.482 1.00 47.38 84 GLU A O 1
ATOM 643 N N . VAL A 1 85 ? -19.924 15.050 1.321 1.00 50.25 85 VAL A N 1
ATOM 644 C CA . VAL A 1 85 ? -19.061 14.493 2.380 1.00 50.25 85 VAL A CA 1
ATOM 645 C C . VAL A 1 85 ? -19.350 13.010 2.705 1.00 50.25 85 VAL A C 1
ATOM 647 O O . VAL A 1 85 ? -18.483 12.298 3.204 1.00 50.25 85 VAL A O 1
ATOM 650 N N . LYS A 1 86 ? -20.519 12.466 2.326 1.00 56.84 86 LYS A N 1
ATOM 651 C CA . LYS A 1 86 ? -20.957 11.113 2.752 1.00 56.84 86 LYS A CA 1
ATOM 652 C C . LYS A 1 86 ? -20.022 9.968 2.324 1.00 56.84 86 LYS A C 1
ATOM 654 O O . LYS A 1 86 ? -19.834 9.011 3.069 1.00 56.84 86 LYS A O 1
ATOM 659 N N . SER A 1 87 ? -19.455 10.036 1.115 1.00 57.72 87 SER A N 1
ATOM 660 C CA . SER A 1 87 ? -18.602 8.959 0.571 1.00 57.72 87 SER A CA 1
ATOM 661 C C . SER A 1 87 ? -17.176 8.997 1.127 1.00 57.72 87 SER A C 1
ATOM 663 O O . SER A 1 87 ? -16.556 7.950 1.344 1.00 57.72 87 SER A O 1
ATOM 665 N N . TRP A 1 88 ? -16.663 10.208 1.358 1.00 67.31 88 TRP A N 1
ATOM 666 C CA . TRP A 1 88 ? -15.365 10.438 1.984 1.00 67.31 88 TRP A CA 1
ATOM 667 C C . TRP A 1 88 ? -15.351 9.866 3.398 1.00 67.31 88 TRP A C 1
ATOM 669 O O . TRP A 1 88 ? -14.506 9.026 3.711 1.00 67.31 88 TRP A O 1
ATOM 679 N N . ASP A 1 89 ? -16.358 10.233 4.191 1.00 75.50 89 ASP A N 1
ATOM 680 C CA . ASP A 1 89 ? -16.463 9.827 5.588 1.00 75.50 89 ASP A CA 1
ATOM 681 C C . ASP A 1 89 ? -16.475 8.312 5.738 1.00 75.50 89 ASP A C 1
ATOM 683 O O . ASP A 1 89 ? -15.769 7.771 6.580 1.00 75.50 89 ASP A O 1
ATOM 687 N N . HIS A 1 90 ? -17.211 7.597 4.887 1.00 85.25 90 HIS A N 1
ATOM 688 C CA . HIS A 1 90 ? -17.296 6.144 4.993 1.00 85.25 90 HIS A CA 1
ATOM 689 C C . HIS A 1 90 ? -15.979 5.434 4.644 1.00 85.25 90 HIS A C 1
ATOM 691 O O . HIS A 1 90 ? -15.612 4.451 5.293 1.00 85.25 90 HIS A O 1
ATOM 697 N N . THR A 1 91 ? -15.254 5.912 3.629 1.00 88.75 91 THR A N 1
ATOM 698 C CA . THR A 1 91 ? -13.949 5.333 3.262 1.00 88.75 91 THR A CA 1
ATOM 699 C C . THR A 1 91 ? -12.930 5.574 4.369 1.00 88.75 91 THR A C 1
ATOM 701 O O . THR A 1 91 ? -12.276 4.634 4.822 1.00 88.75 91 THR A O 1
ATOM 704 N N . PHE A 1 92 ? -12.890 6.798 4.889 1.00 89.31 92 PHE A N 1
ATOM 705 C CA . PHE A 1 92 ? -12.012 7.157 5.991 1.00 89.31 92 PHE A CA 1
ATOM 706 C C . PHE A 1 92 ? -12.364 6.408 7.287 1.00 89.31 92 PHE A C 1
ATOM 708 O O . PHE A 1 92 ? -11.490 5.864 7.953 1.00 89.31 92 PHE A O 1
ATOM 715 N N . GLN A 1 93 ? -13.649 6.274 7.624 1.00 87.31 93 GLN A N 1
ATOM 716 C CA . GLN A 1 93 ? -14.096 5.490 8.779 1.00 87.31 93 GLN A CA 1
ATOM 717 C C . GLN A 1 93 ? -13.697 4.015 8.664 1.00 87.31 93 GLN A C 1
ATOM 719 O O . GLN A 1 93 ? -13.269 3.422 9.654 1.00 87.31 93 GLN A O 1
ATOM 724 N N . LYS A 1 94 ? -13.795 3.412 7.471 1.00 89.88 94 LYS A N 1
ATOM 725 C CA . LYS A 1 94 ? -13.306 2.045 7.223 1.00 89.88 94 LYS A CA 1
ATOM 726 C C . LYS A 1 94 ? -11.802 1.934 7.446 1.00 89.88 94 LYS A C 1
ATOM 728 O O . LYS A 1 94 ? -11.366 0.973 8.081 1.00 89.88 94 LYS A O 1
ATOM 733 N N . PHE A 1 95 ? -11.038 2.906 6.951 1.00 92.69 95 PHE A N 1
ATOM 734 C CA . PHE A 1 95 ? -9.597 2.998 7.170 1.00 92.69 95 PHE A CA 1
ATOM 735 C C . PHE A 1 95 ? -9.271 3.060 8.667 1.00 92.69 95 PHE A C 1
ATOM 737 O O . PHE A 1 95 ? -8.587 2.180 9.189 1.00 92.69 95 PHE A O 1
ATOM 744 N N . MET A 1 96 ? -9.865 4.016 9.384 1.00 90.88 96 MET A N 1
ATOM 745 C CA . MET A 1 96 ? -9.651 4.215 10.820 1.00 90.88 96 MET A CA 1
ATOM 746 C C . MET A 1 96 ? -10.061 2.997 11.651 1.00 90.88 96 MET A C 1
ATOM 748 O O . MET A 1 96 ? -9.298 2.549 12.504 1.00 90.88 96 MET A O 1
ATOM 752 N N . LYS A 1 97 ? -11.231 2.408 11.371 1.00 89.31 97 LYS A N 1
ATOM 753 C CA . LYS A 1 97 ? -11.713 1.202 12.062 1.00 89.31 97 LYS A CA 1
ATOM 754 C C . LYS A 1 97 ? -10.785 0.009 11.852 1.00 89.31 97 LYS A C 1
ATOM 756 O O . LYS A 1 97 ? -10.624 -0.810 12.748 1.00 89.31 97 LYS A O 1
ATOM 761 N N . ARG A 1 98 ? -10.201 -0.131 10.661 1.00 89.88 98 ARG A N 1
ATOM 762 C CA . ARG A 1 98 ? -9.257 -1.217 10.394 1.00 89.88 98 ARG A CA 1
ATOM 763 C C . ARG A 1 98 ? -7.942 -1.006 11.144 1.00 89.88 98 ARG A C 1
ATOM 765 O O . ARG A 1 98 ? -7.375 -1.964 11.660 1.00 89.88 98 ARG A O 1
ATOM 772 N N . ILE A 1 99 ? -7.466 0.234 11.201 1.00 90.69 99 ILE A N 1
ATOM 773 C CA . ILE A 1 99 ? -6.163 0.565 11.786 1.00 90.69 99 ILE A CA 1
ATOM 774 C C . ILE A 1 99 ? -6.199 0.618 13.307 1.00 90.69 99 ILE A C 1
ATOM 776 O O . ILE A 1 99 ? -5.177 0.361 13.935 1.00 90.69 99 ILE A O 1
ATOM 780 N N . SER A 1 100 ? -7.364 0.858 13.913 1.00 89.88 100 SER A N 1
ATOM 781 C CA . SER A 1 100 ? -7.503 0.963 15.369 1.00 89.88 100 SER A CA 1
ATOM 782 C C . SER A 1 100 ? -6.997 -0.261 16.140 1.00 89.88 100 SER A C 1
ATOM 784 O O . SER A 1 100 ? -6.646 -0.121 17.306 1.00 89.88 100 SER A O 1
ATOM 786 N N . MET A 1 101 ? -6.941 -1.443 15.513 1.00 86.31 101 MET A N 1
ATOM 787 C CA . MET A 1 101 ? -6.403 -2.663 16.135 1.00 86.31 101 MET A CA 1
ATOM 788 C C . MET A 1 101 ? -4.877 -2.653 16.267 1.00 86.31 101 MET A C 1
ATOM 790 O O . MET A 1 101 ? -4.330 -3.244 17.191 1.00 86.31 101 MET A O 1
ATOM 794 N N . CYS A 1 102 ? -4.180 -1.997 15.340 1.00 89.56 102 CYS A N 1
ATOM 795 C CA . CYS A 1 102 ? -2.729 -1.851 15.369 1.00 89.56 102 CYS A CA 1
ATOM 796 C C . CYS A 1 102 ? -2.351 -0.486 14.773 1.00 89.56 102 CYS A C 1
ATOM 798 O O . CYS A 1 102 ? -1.990 -0.407 13.598 1.00 89.56 102 CYS A O 1
ATOM 800 N N . PRO A 1 103 ? -2.468 0.615 15.537 1.00 90.69 103 PRO A N 1
ATOM 801 C CA . PRO A 1 103 ? -2.181 1.958 15.023 1.00 90.69 103 PRO A CA 1
ATOM 802 C C . PRO A 1 103 ? -0.712 2.158 14.619 1.00 90.69 103 PRO A C 1
ATOM 804 O O . PRO A 1 103 ? -0.401 2.970 13.752 1.00 90.69 103 PRO A O 1
ATOM 807 N N . GLU A 1 104 ? 0.188 1.381 15.222 1.00 91.25 104 GLU A N 1
ATOM 808 C CA . GLU A 1 104 ? 1.632 1.416 14.971 1.00 91.25 104 GLU A CA 1
ATOM 809 C C . GLU A 1 104 ? 2.047 0.670 13.689 1.00 91.25 104 GLU A C 1
ATOM 811 O O . GLU A 1 104 ? 3.224 0.664 13.332 1.00 91.25 104 GLU A O 1
ATOM 816 N N . GLN A 1 105 ? 1.105 0.036 12.978 1.00 93.44 105 GLN A N 1
ATOM 817 C CA . GLN A 1 105 ? 1.413 -0.697 11.751 1.00 93.44 105 GLN A CA 1
ATOM 818 C C . GLN A 1 105 ? 2.021 0.229 10.687 1.00 93.44 105 GLN A C 1
ATOM 820 O O . GLN A 1 105 ? 1.471 1.280 10.361 1.00 93.44 105 GLN A O 1
ATOM 825 N N . ILE A 1 106 ? 3.144 -0.196 10.110 1.00 95.25 106 ILE A N 1
ATOM 826 C CA . ILE A 1 106 ? 3.865 0.545 9.062 1.00 95.25 106 ILE A CA 1
ATOM 827 C C . ILE A 1 106 ? 3.683 -0.055 7.666 1.00 95.25 106 ILE A C 1
ATOM 829 O O . ILE A 1 106 ? 3.882 0.626 6.661 1.00 95.25 106 ILE A O 1
ATOM 833 N N . LEU A 1 107 ? 3.281 -1.323 7.598 1.00 95.75 107 LEU A N 1
ATOM 834 C CA . LEU A 1 107 ? 3.091 -2.079 6.369 1.00 95.75 107 LEU A CA 1
ATOM 835 C C . LEU A 1 107 ? 1.947 -3.075 6.564 1.00 95.75 107 LEU A C 1
ATOM 837 O O . LEU A 1 107 ? 1.843 -3.698 7.620 1.00 95.75 107 LEU A O 1
ATOM 841 N N . ARG A 1 108 ? 1.115 -3.254 5.535 1.00 95.44 108 ARG A N 1
ATOM 842 C CA . ARG A 1 108 ? 0.132 -4.345 5.465 1.00 95.44 108 ARG A CA 1
ATOM 843 C C . ARG A 1 108 ? 0.374 -5.158 4.209 1.00 95.44 108 ARG A C 1
ATOM 845 O O . ARG A 1 108 ? 0.336 -4.607 3.112 1.00 95.44 108 ARG A O 1
ATOM 852 N N . TYR A 1 109 ? 0.582 -6.455 4.374 1.00 96.25 109 TYR A N 1
ATOM 853 C CA . TYR A 1 109 ? 0.777 -7.392 3.275 1.00 96.25 109 TYR A CA 1
ATOM 854 C C . TYR A 1 109 ? -0.506 -8.191 3.026 1.00 96.25 109 TYR A C 1
ATOM 856 O O . TYR A 1 109 ? -1.080 -8.740 3.965 1.00 96.25 109 TYR A O 1
ATOM 864 N N . SER A 1 110 ? -0.977 -8.254 1.779 1.00 95.88 110 SER A N 1
ATOM 865 C CA . SER A 1 110 ? -2.123 -9.078 1.384 1.00 95.88 110 SER A CA 1
ATOM 866 C C . SER A 1 110 ? -2.121 -9.310 -0.131 1.00 95.88 110 SER A C 1
ATOM 868 O O . SER A 1 110 ? -2.763 -8.586 -0.893 1.00 95.88 110 SER A O 1
ATOM 870 N N . TRP A 1 111 ? -1.398 -10.342 -0.570 1.00 96.69 111 TRP A N 1
ATOM 871 C CA . TRP A 1 111 ? -1.306 -10.721 -1.981 1.00 96.69 111 TRP A CA 1
ATOM 872 C C . TRP A 1 111 ? -2.678 -11.055 -2.584 1.00 96.69 111 TRP A C 1
ATOM 874 O O . TRP A 1 111 ? -3.377 -11.949 -2.106 1.00 96.69 111 TRP A O 1
ATOM 884 N N . GLY A 1 112 ? -3.063 -10.350 -3.649 1.00 96.12 112 GLY A N 1
ATOM 885 C CA . GLY A 1 112 ? -4.379 -10.469 -4.282 1.00 96.12 112 GLY A CA 1
ATOM 886 C C . GLY A 1 112 ? -5.540 -9.981 -3.408 1.00 96.12 112 GLY A C 1
ATOM 887 O O . GLY A 1 112 ? -6.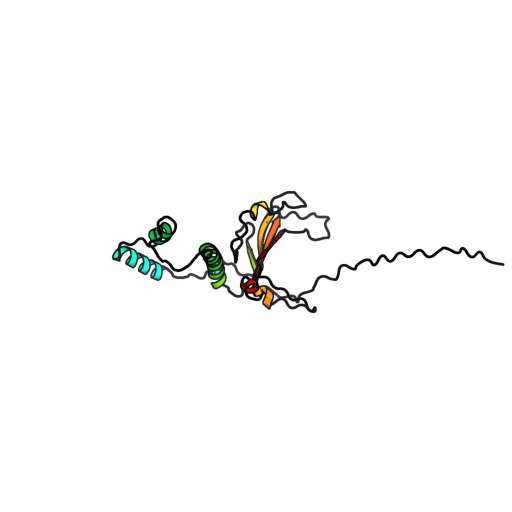700 -10.231 -3.734 1.00 96.12 112 GLY A O 1
ATOM 888 N N . GLY A 1 113 ? -5.239 -9.321 -2.286 1.00 95.00 113 GLY A N 1
ATOM 889 C CA . GLY A 1 113 ? -6.217 -8.799 -1.345 1.00 95.00 113 GLY A CA 1
ATOM 890 C C . GLY A 1 113 ? -6.856 -7.492 -1.803 1.00 95.00 113 GLY A C 1
ATOM 891 O O . GLY A 1 113 ? -6.841 -7.127 -2.978 1.00 95.00 113 GLY A O 1
ATOM 892 N N . GLN A 1 114 ? -7.430 -6.768 -0.843 1.00 93.50 114 GLN A N 1
ATOM 893 C CA . GLN A 1 114 ? -8.022 -5.453 -1.077 1.00 93.50 114 GLN A CA 1
ATOM 894 C C . GLN A 1 114 ? -7.207 -4.376 -0.352 1.00 93.50 114 GLN A C 1
ATOM 896 O O . GLN A 1 114 ? -6.987 -4.510 0.858 1.00 93.50 114 GLN A O 1
ATOM 901 N N . PRO A 1 115 ? -6.787 -3.309 -1.050 1.00 95.75 115 PRO A N 1
ATOM 902 C CA . PRO A 1 115 ? -6.123 -2.183 -0.414 1.00 95.75 115 PRO A CA 1
ATOM 903 C C . PRO A 1 115 ? -7.075 -1.423 0.516 1.00 95.75 115 PRO A C 1
ATOM 905 O O . PRO A 1 115 ? -8.284 -1.332 0.290 1.00 95.75 115 PRO A O 1
ATOM 908 N N . LEU A 1 116 ? -6.511 -0.844 1.571 1.00 94.50 116 LEU A N 1
ATOM 909 C CA . LEU A 1 116 ? -7.216 0.022 2.504 1.00 94.50 116 LEU A CA 1
ATOM 910 C C . LEU A 1 116 ? -6.955 1.484 2.133 1.00 94.50 116 LEU A C 1
ATOM 912 O O . LEU A 1 116 ? -5.876 2.011 2.399 1.00 94.50 116 LEU A O 1
ATOM 916 N N . PHE A 1 117 ? -7.950 2.127 1.528 1.00 94.75 117 PHE A N 1
ATOM 917 C CA . PHE A 1 117 ? -7.861 3.521 1.104 1.00 94.75 117 PHE A CA 1
ATOM 918 C C . PHE A 1 117 ? -8.255 4.494 2.217 1.00 94.75 117 PHE A C 1
ATOM 920 O O . PHE A 1 117 ? -9.226 4.254 2.928 1.00 94.75 117 PHE A O 1
ATOM 927 N N . ILE A 1 118 ? -7.556 5.626 2.305 1.00 92.81 118 ILE A N 1
ATOM 928 C CA . ILE A 1 118 ? -7.911 6.774 3.157 1.00 92.81 118 ILE A CA 1
ATOM 929 C C . ILE A 1 118 ? -9.083 7.537 2.536 1.00 92.81 118 ILE A C 1
ATOM 931 O O . ILE A 1 118 ? -10.025 7.938 3.214 1.00 92.81 118 ILE A O 1
ATOM 935 N N . THR A 1 119 ? -9.022 7.716 1.218 1.00 91.38 119 THR A N 1
ATOM 936 C CA . THR A 1 119 ? -9.978 8.499 0.427 1.00 91.38 119 THR A CA 1
ATOM 937 C C . THR A 1 119 ? -10.546 7.641 -0.694 1.00 91.38 119 THR A C 1
ATOM 939 O O . THR A 1 119 ? -9.925 6.648 -1.074 1.00 91.38 119 THR A O 1
ATOM 942 N N . CYS A 1 120 ? -11.721 7.975 -1.233 1.00 89.25 120 CYS A N 1
ATOM 943 C CA . CYS A 1 120 ? -12.300 7.179 -2.320 1.00 89.25 120 CYS A CA 1
ATOM 944 C C . CYS A 1 120 ? -11.320 7.117 -3.508 1.00 89.25 120 CYS A C 1
ATOM 946 O O . CYS A 1 120 ? -10.931 8.177 -4.009 1.00 89.25 120 CYS A O 1
ATOM 948 N N . PRO A 1 121 ? -10.911 5.920 -3.972 1.00 88.81 121 PRO A N 1
ATOM 949 C CA . PRO A 1 121 ? -10.049 5.819 -5.139 1.00 88.81 121 PRO A CA 1
ATOM 950 C C . PRO A 1 121 ? -10.793 6.281 -6.403 1.00 88.81 121 PRO A C 1
ATOM 952 O O . PRO A 1 121 ? -12.028 6.248 -6.447 1.00 88.81 121 PRO A O 1
ATOM 955 N N . PRO A 1 122 ? -10.070 6.680 -7.462 1.00 87.94 122 PRO A N 1
ATOM 956 C CA . PRO A 1 122 ? -10.676 6.938 -8.762 1.00 87.94 122 PRO A CA 1
ATOM 957 C C . PRO A 1 122 ? -11.463 5.713 -9.249 1.00 87.94 122 PRO A C 1
ATOM 959 O O . PRO A 1 122 ? -10.958 4.596 -9.190 1.00 87.94 122 PRO A O 1
ATOM 962 N N . ALA A 1 123 ? -12.666 5.918 -9.795 1.00 86.88 123 ALA A N 1
ATOM 963 C CA . ALA A 1 123 ? -13.533 4.823 -10.257 1.00 86.88 123 ALA A CA 1
ATOM 964 C C . ALA A 1 123 ? -12.877 3.907 -11.312 1.00 86.88 123 ALA A C 1
ATOM 966 O O . ALA A 1 123 ? -13.249 2.747 -11.447 1.00 86.88 123 ALA A O 1
ATOM 967 N N . ASN A 1 124 ? -11.885 4.427 -12.039 1.00 88.88 124 ASN A N 1
ATOM 968 C CA . ASN A 1 124 ? -11.164 3.713 -13.090 1.00 88.88 124 ASN A CA 1
ATOM 969 C C . ASN A 1 124 ? -9.783 3.217 -12.631 1.00 88.88 124 ASN A C 1
ATOM 971 O O . ASN A 1 124 ? -8.943 2.930 -13.479 1.00 88.88 124 ASN A O 1
ATOM 975 N N . LEU A 1 125 ? -9.509 3.154 -11.320 1.00 89.00 125 LEU A N 1
ATOM 976 C CA . LEU A 1 125 ? -8.203 2.724 -10.808 1.00 89.00 125 LEU A CA 1
ATOM 977 C C . LEU A 1 125 ? -7.821 1.344 -11.357 1.00 89.00 125 LEU A C 1
ATOM 979 O O . LEU A 1 125 ? -6.749 1.210 -11.935 1.00 89.00 125 LEU A O 1
ATOM 983 N N . ASP A 1 126 ? -8.732 0.371 -11.287 1.00 87.00 126 ASP A N 1
ATOM 984 C CA . ASP A 1 126 ? -8.485 -0.998 -11.762 1.00 87.00 126 ASP A CA 1
ATOM 985 C C . ASP A 1 126 ? -8.179 -1.067 -13.266 1.00 87.00 126 ASP A C 1
ATOM 987 O O . ASP A 1 126 ? -7.416 -1.914 -13.719 1.00 87.00 126 ASP A O 1
ATOM 991 N N . GLN A 1 127 ? -8.748 -0.150 -14.052 1.00 89.12 127 GLN A N 1
ATOM 992 C CA . GLN A 1 127 ? -8.506 -0.043 -15.497 1.00 89.12 127 GLN A CA 1
ATOM 993 C C . GLN A 1 127 ? -7.203 0.707 -15.804 1.00 89.12 127 GLN A C 1
ATOM 995 O O . GLN A 1 127 ? -6.636 0.554 -16.884 1.00 89.12 127 GLN A O 1
ATOM 1000 N N . GLY A 1 128 ? -6.753 1.546 -14.867 1.00 90.75 128 GLY A N 1
ATOM 1001 C CA . GLY A 1 128 ? -5.526 2.327 -14.958 1.00 90.75 128 GLY A CA 1
ATOM 1002 C C . GLY A 1 128 ? -4.270 1.557 -14.555 1.00 90.75 128 GLY A C 1
ATOM 1003 O O . GLY A 1 128 ? -3.174 2.037 -14.833 1.00 90.75 128 GLY A O 1
ATOM 1004 N N . ILE A 1 129 ? -4.402 0.381 -13.931 1.00 95.56 129 ILE A N 1
ATOM 1005 C CA . ILE A 1 129 ? -3.261 -0.467 -13.573 1.00 95.56 129 ILE A CA 1
ATOM 1006 C C . ILE A 1 129 ? -2.732 -1.151 -14.846 1.00 95.56 129 ILE A C 1
ATOM 1008 O O . ILE A 1 129 ? -3.429 -1.978 -15.441 1.00 95.56 129 ILE A O 1
ATOM 1012 N N . PRO A 1 130 ? -1.495 -0.855 -15.286 1.00 96.25 130 PRO A N 1
ATOM 1013 C CA . PRO A 1 130 ? -0.944 -1.462 -16.486 1.00 96.25 130 PRO A CA 1
ATOM 1014 C C . PRO A 1 130 ? -0.590 -2.935 -16.252 1.00 96.25 130 PRO A C 1
ATOM 1016 O O . PRO A 1 130 ? -0.164 -3.332 -15.162 1.00 96.25 130 PRO A O 1
ATOM 1019 N N . ALA A 1 131 ? -0.672 -3.736 -17.315 1.00 96.31 131 ALA A N 1
ATOM 1020 C CA . ALA A 1 131 ? -0.154 -5.100 -17.318 1.00 96.31 131 ALA A CA 1
ATOM 1021 C C . ALA A 1 131 ? 1.363 -5.124 -17.062 1.00 96.31 131 ALA A C 1
ATOM 1023 O O . ALA A 1 131 ? 2.086 -4.162 -17.337 1.00 96.31 131 ALA A O 1
ATOM 1024 N N . CYS A 1 132 ? 1.854 -6.242 -16.534 1.00 94.94 132 CYS A N 1
ATOM 1025 C CA . CYS A 1 132 ? 3.265 -6.469 -16.272 1.00 94.94 132 CYS A CA 1
ATOM 1026 C C . CYS A 1 132 ? 4.094 -6.305 -17.554 1.00 94.94 132 CYS A C 1
ATOM 1028 O O . CYS A 1 132 ? 3.904 -7.045 -18.521 1.00 94.94 132 CYS A O 1
ATOM 1030 N N . SER A 1 133 ? 5.072 -5.400 -17.530 1.00 92.06 133 SER A N 1
ATOM 1031 C CA . SER A 1 133 ? 5.923 -5.089 -18.686 1.00 92.06 133 SER A CA 1
ATOM 1032 C C . SER A 1 133 ? 6.783 -6.271 -19.150 1.00 92.06 133 SER A C 1
ATOM 1034 O O . SER A 1 133 ? 7.204 -6.311 -20.301 1.00 92.06 133 SER A O 1
ATOM 1036 N N . ASN A 1 134 ? 7.042 -7.243 -18.268 1.00 91.94 134 ASN A N 1
ATOM 1037 C CA . ASN A 1 134 ? 7.875 -8.406 -18.573 1.00 91.94 134 ASN A CA 1
ATOM 1038 C C . ASN A 1 134 ? 7.093 -9.543 -19.253 1.00 91.94 134 ASN A C 1
ATOM 1040 O O . ASN A 1 134 ? 7.560 -10.126 -20.225 1.00 91.94 134 ASN A O 1
ATOM 1044 N N . CYS A 1 135 ? 5.908 -9.891 -18.742 1.00 93.75 135 CYS A N 1
ATOM 1045 C CA . CYS A 1 135 ? 5.179 -11.080 -19.203 1.00 93.75 135 CYS A CA 1
ATOM 1046 C C . CYS A 1 135 ? 3.749 -10.801 -19.699 1.00 93.75 135 CYS A C 1
ATOM 1048 O O . CYS A 1 135 ? 3.080 -11.719 -20.172 1.00 93.75 135 CYS A O 1
ATOM 1050 N N . GLY A 1 136 ? 3.258 -9.568 -19.575 1.00 94.81 136 GLY A N 1
ATOM 1051 C CA . GLY A 1 136 ? 1.922 -9.159 -20.015 1.00 94.81 136 GLY A CA 1
ATOM 1052 C C . GLY A 1 136 ? 0.767 -9.623 -19.124 1.00 94.81 136 GLY A C 1
ATOM 1053 O O . GLY A 1 136 ? -0.383 -9.412 -19.490 1.00 94.81 136 GLY A O 1
ATOM 1054 N N . SER A 1 137 ? 1.041 -10.261 -17.980 1.00 96.31 137 SER A N 1
ATOM 1055 C CA . SER A 1 137 ? -0.003 -10.625 -17.008 1.00 96.31 137 SER A CA 1
ATOM 1056 C C . SER A 1 137 ? -0.559 -9.409 -16.280 1.00 96.31 137 SER A C 1
ATOM 1058 O O . SER A 1 137 ? 0.102 -8.371 -16.212 1.00 96.31 137 SER A O 1
ATOM 1060 N N . SER A 1 138 ? -1.735 -9.559 -15.679 1.00 96.75 138 SER A N 1
ATOM 1061 C CA . SER A 1 138 ? -2.305 -8.532 -14.811 1.00 96.75 138 SER A CA 1
ATOM 1062 C C . SER A 1 138 ? -1.428 -8.310 -13.576 1.00 96.75 138 SER A C 1
ATOM 1064 O O . SER A 1 138 ? -0.693 -9.204 -13.136 1.00 96.75 138 SER A O 1
ATOM 1066 N N . ARG A 1 139 ? -1.502 -7.102 -13.014 1.00 97.00 139 ARG A N 1
ATOM 1067 C CA . ARG A 1 139 ? -0.956 -6.817 -11.686 1.00 97.00 139 ARG A CA 1
ATOM 1068 C C . ARG A 1 139 ? -2.066 -6.904 -10.642 1.00 97.00 139 ARG A C 1
ATOM 1070 O O . ARG A 1 139 ? -3.202 -6.527 -10.919 1.00 97.00 139 ARG A O 1
ATOM 1077 N N . VAL A 1 140 ? -1.730 -7.394 -9.457 1.00 97.31 140 VAL A N 1
ATOM 1078 C CA . VAL A 1 140 ? -2.630 -7.514 -8.306 1.00 97.31 140 VAL A CA 1
ATOM 1079 C C . VAL A 1 140 ? -2.048 -6.755 -7.125 1.00 97.31 140 VAL A C 1
ATOM 1081 O O . VAL A 1 140 ? -0.842 -6.530 -7.065 1.00 97.31 140 VAL A O 1
ATOM 1084 N N . PHE A 1 141 ? -2.904 -6.337 -6.197 1.00 97.88 141 PHE A N 1
ATOM 1085 C CA . PHE A 1 141 ? -2.448 -5.730 -4.951 1.00 97.88 141 PHE A CA 1
ATOM 1086 C C . PHE A 1 141 ? -1.534 -6.706 -4.200 1.00 97.88 141 PHE A C 1
ATOM 1088 O O . PHE A 1 141 ? -1.885 -7.876 -4.056 1.00 97.88 141 PHE A O 1
ATOM 1095 N N . GLU A 1 142 ? -0.383 -6.234 -3.725 1.00 98.06 142 GLU A N 1
ATOM 1096 C CA . GLU A 1 142 ? 0.528 -7.049 -2.916 1.00 98.06 142 GLU A CA 1
ATOM 1097 C C . GLU A 1 142 ? 0.619 -6.538 -1.482 1.00 98.06 142 GLU A C 1
ATOM 1099 O O . GLU A 1 142 ? 0.361 -7.278 -0.531 1.00 98.06 142 GLU A O 1
ATOM 1104 N N . PHE A 1 143 ? 0.977 -5.267 -1.314 1.00 98.06 143 PHE A N 1
ATOM 1105 C CA . PHE A 1 143 ? 1.116 -4.657 0.001 1.00 98.06 143 PHE A CA 1
ATOM 1106 C C . PHE A 1 143 ? 0.888 -3.148 -0.050 1.00 98.06 143 PHE A C 1
ATOM 1108 O O . PHE A 1 143 ? 0.912 -2.519 -1.109 1.00 98.06 143 PHE A O 1
ATOM 1115 N N . GLN A 1 144 ? 0.675 -2.560 1.124 1.00 97.94 144 GLN A N 1
ATOM 1116 C CA . GLN A 1 144 ? 0.600 -1.115 1.302 1.00 97.94 144 GLN A CA 1
ATOM 1117 C C . GLN A 1 144 ? 1.506 -0.640 2.435 1.00 97.94 144 GLN A C 1
ATOM 1119 O O . GLN A 1 144 ? 1.638 -1.314 3.459 1.00 97.94 144 GLN A O 1
ATOM 1124 N N . LEU A 1 145 ? 2.087 0.544 2.261 1.00 97.25 145 LEU A N 1
ATOM 1125 C CA . LEU A 1 145 ? 2.774 1.289 3.308 1.00 97.25 145 LEU A CA 1
ATOM 1126 C C . LEU A 1 145 ? 1.786 2.226 3.995 1.00 97.25 145 LEU A C 1
ATOM 1128 O O . LEU A 1 145 ? 0.951 2.876 3.354 1.00 97.25 145 LEU A O 1
ATOM 1132 N N . MET A 1 146 ? 1.890 2.274 5.312 1.00 96.00 146 MET A N 1
ATOM 1133 C CA . MET A 1 146 ? 0.969 2.988 6.186 1.00 96.00 146 MET A CA 1
ATOM 1134 C C . MET A 1 146 ? 1.558 4.344 6.580 1.00 96.00 146 MET A C 1
ATOM 1136 O O . MET A 1 146 ? 2.784 4.454 6.654 1.00 96.00 146 MET A O 1
ATOM 1140 N N . PRO A 1 147 ? 0.726 5.361 6.871 1.00 94.19 147 PRO A N 1
ATOM 1141 C CA . PRO A 1 147 ? 1.219 6.713 7.149 1.00 94.19 147 PRO A CA 1
ATOM 1142 C C . PRO A 1 147 ? 2.196 6.756 8.331 1.00 94.19 147 PRO A C 1
ATOM 1144 O O . PRO A 1 147 ? 3.160 7.515 8.313 1.00 94.19 147 PRO A O 1
ATOM 1147 N N . THR A 1 148 ? 2.027 5.867 9.317 1.00 93.38 148 THR A N 1
ATOM 1148 C CA . THR A 1 148 ? 2.937 5.713 10.462 1.00 93.38 148 THR A CA 1
ATOM 1149 C C . THR A 1 148 ? 4.403 5.541 10.043 1.00 93.38 148 THR A C 1
ATOM 1151 O O . THR A 1 148 ? 5.294 6.036 10.736 1.00 93.38 148 THR A O 1
ATOM 1154 N N . LEU A 1 149 ? 4.671 4.913 8.887 1.00 94.19 149 LEU A N 1
ATOM 1155 C CA . LEU A 1 149 ? 6.027 4.702 8.375 1.00 94.19 149 LEU A CA 1
ATOM 1156 C C . LEU A 1 149 ? 6.784 6.019 8.173 1.00 94.19 149 LEU A C 1
ATOM 1158 O O . LEU A 1 149 ? 7.980 6.064 8.442 1.00 94.19 149 LEU A O 1
ATOM 1162 N N . VAL A 1 150 ? 6.100 7.091 7.754 1.00 91.94 150 VAL A N 1
ATOM 1163 C CA . VAL A 1 150 ? 6.712 8.407 7.502 1.00 91.94 150 VAL A CA 1
ATOM 1164 C C . VAL A 1 150 ? 7.491 8.899 8.723 1.00 91.94 150 VAL A C 1
ATOM 1166 O O . VAL A 1 150 ? 8.619 9.360 8.586 1.00 91.94 150 VAL A O 1
ATOM 1169 N N . SER A 1 151 ? 6.936 8.719 9.925 1.00 89.31 151 SER A N 1
ATOM 1170 C CA . SER A 1 151 ? 7.573 9.145 11.180 1.00 89.31 151 SER A CA 1
ATOM 1171 C C . SER A 1 151 ? 8.875 8.402 11.511 1.00 89.31 151 SER A C 1
ATOM 1173 O O . SER A 1 151 ? 9.685 8.885 12.302 1.00 89.31 151 SER A O 1
ATOM 1175 N N . MET A 1 152 ? 9.083 7.228 10.908 1.00 89.62 152 MET A N 1
ATOM 1176 C CA . MET A 1 152 ? 10.245 6.370 11.136 1.00 89.62 152 MET A CA 1
ATOM 1177 C C . MET A 1 152 ? 11.325 6.534 10.066 1.00 89.62 152 MET A C 1
ATOM 1179 O O . MET A 1 152 ? 12.473 6.156 10.297 1.00 89.62 152 MET A O 1
ATOM 1183 N N . LEU A 1 153 ? 10.982 7.081 8.897 1.00 89.81 153 LEU A N 1
ATOM 1184 C CA . LEU A 1 153 ? 11.923 7.273 7.800 1.00 89.81 153 LEU A CA 1
ATOM 1185 C C . LEU A 1 153 ? 12.911 8.391 8.147 1.00 89.81 153 LEU A C 1
ATOM 1187 O O . LEU A 1 153 ? 12.609 9.575 8.045 1.00 89.81 153 LEU A O 1
ATOM 1191 N N . GLN A 1 154 ? 14.120 7.994 8.537 1.00 85.75 154 GLN A N 1
ATOM 1192 C CA . GLN A 1 154 ? 15.243 8.896 8.777 1.00 85.75 154 GLN A CA 1
ATOM 1193 C C . GLN A 1 154 ? 16.223 8.787 7.612 1.00 85.75 154 GLN A C 1
ATOM 1195 O O . GLN A 1 154 ? 16.671 7.689 7.280 1.00 85.75 154 GLN A O 1
ATOM 1200 N N . SER A 1 155 ? 16.530 9.920 6.986 1.00 84.06 155 SER A N 1
ATOM 1201 C CA . SER A 1 155 ? 17.469 10.037 5.868 1.00 84.06 155 SER A CA 1
ATOM 1202 C C . SER A 1 155 ? 18.619 10.960 6.267 1.00 84.06 155 SER A C 1
ATOM 1204 O O . SER A 1 155 ? 18.399 11.964 6.941 1.00 84.06 155 SER A O 1
ATOM 1206 N N . ASP A 1 156 ? 19.831 10.649 5.804 1.00 77.38 156 ASP A N 1
ATOM 1207 C CA . ASP A 1 156 ? 21.020 11.494 6.006 1.00 77.38 156 ASP A CA 1
ATOM 1208 C C . ASP A 1 156 ? 21.012 12.761 5.120 1.00 77.38 156 ASP A C 1
ATOM 1210 O O . ASP A 1 156 ? 21.893 13.612 5.218 1.00 77.38 156 ASP A O 1
ATOM 1214 N N . SER A 1 157 ? 20.033 12.875 4.220 1.00 79.44 157 SER A N 1
ATOM 1215 C CA . SER A 1 157 ? 19.771 14.046 3.371 1.00 79.44 157 SER A CA 1
ATOM 1216 C C . SER A 1 157 ? 18.573 14.851 3.886 1.00 79.44 157 SER A C 1
ATOM 1218 O O . SER A 1 157 ? 17.695 14.278 4.529 1.00 79.44 157 SER A O 1
ATOM 1220 N N . ASP A 1 158 ? 18.465 16.126 3.490 1.00 77.69 158 ASP A N 1
ATOM 1221 C CA . ASP A 1 158 ? 17.340 17.046 3.786 1.00 77.69 158 ASP A CA 1
ATOM 1222 C C . ASP A 1 158 ? 16.011 16.664 3.086 1.00 77.69 158 ASP A C 1
ATOM 1224 O O . ASP A 1 158 ? 15.195 17.512 2.718 1.00 77.69 158 ASP A O 1
ATOM 1228 N N . LEU A 1 159 ? 15.795 15.374 2.835 1.00 81.69 159 LEU A N 1
ATOM 1229 C CA . LEU A 1 159 ? 14.645 14.857 2.114 1.00 81.69 159 LEU A CA 1
ATOM 1230 C C . LEU A 1 159 ? 13.464 14.699 3.077 1.00 81.69 159 LEU A C 1
ATOM 1232 O O . LEU A 1 159 ? 13.524 13.918 4.024 1.00 81.69 159 LEU A O 1
ATOM 1236 N N . SER A 1 160 ? 12.378 15.425 2.816 1.00 81.88 160 SER A N 1
ATOM 1237 C CA . SER A 1 160 ? 11.111 15.264 3.531 1.00 81.88 160 SER A CA 1
ATOM 1238 C C . SER A 1 160 ? 10.196 14.343 2.729 1.00 81.88 160 SER A C 1
ATOM 1240 O O . SER A 1 160 ? 9.902 14.612 1.564 1.00 81.88 160 SER A O 1
ATOM 1242 N N . VAL A 1 161 ? 9.795 13.227 3.338 1.00 87.56 161 VAL A N 1
ATOM 1243 C CA . VAL A 1 161 ? 8.843 12.273 2.759 1.00 87.56 161 VAL A CA 1
ATOM 1244 C C . VAL A 1 161 ? 7.495 12.494 3.425 1.00 87.56 161 VAL A C 1
ATOM 1246 O O . VAL A 1 161 ? 7.418 12.524 4.646 1.00 87.56 161 VAL A O 1
ATOM 1249 N N . GLU A 1 162 ? 6.437 12.610 2.631 1.00 89.19 162 GLU A N 1
ATOM 1250 C CA . GLU A 1 162 ? 5.071 12.765 3.124 1.00 89.19 162 GLU A CA 1
ATOM 1251 C C . GLU A 1 162 ? 4.124 11.974 2.215 1.00 89.19 162 GLU A C 1
ATOM 1253 O O . GLU A 1 162 ? 4.143 12.128 0.993 1.00 89.19 162 GLU A O 1
ATOM 1258 N N . PHE A 1 163 ? 3.325 11.088 2.804 1.00 93.31 163 PHE A N 1
ATOM 1259 C CA . PHE A 1 163 ? 2.259 10.360 2.122 1.00 93.31 163 PHE A CA 1
ATOM 1260 C C . PHE A 1 163 ? 1.203 9.922 3.138 1.00 93.31 163 PHE A C 1
ATOM 1262 O O . PHE A 1 163 ? 1.523 9.615 4.284 1.00 93.31 163 PHE A O 1
ATOM 1269 N N . GLY A 1 164 ? -0.048 9.812 2.694 1.00 93.75 164 GLY A N 1
ATOM 1270 C CA . GLY A 1 164 ? -1.109 9.174 3.463 1.00 93.75 164 GLY A CA 1
ATOM 1271 C C . GLY A 1 164 ? -0.978 7.653 3.401 1.00 93.75 164 GLY A C 1
ATOM 1272 O O . GLY A 1 164 ? -0.830 6.988 4.416 1.00 93.75 164 GLY A O 1
ATOM 1273 N N . THR A 1 165 ? -0.991 7.059 2.207 1.00 95.75 165 THR A N 1
ATOM 1274 C CA . THR A 1 165 ? -0.686 5.627 2.037 1.00 95.75 165 THR A CA 1
ATOM 1275 C C . THR A 1 165 ? -0.109 5.350 0.654 1.00 95.75 165 THR A C 1
ATOM 1277 O O . THR A 1 165 ? -0.462 6.017 -0.321 1.00 95.75 165 THR A O 1
ATOM 1280 N N . VAL A 1 166 ? 0.782 4.362 0.569 1.00 97.62 166 VAL A N 1
ATOM 1281 C CA . VAL A 1 166 ? 1.371 3.891 -0.691 1.00 97.62 166 VAL A CA 1
ATOM 1282 C C . VAL A 1 166 ? 0.873 2.481 -0.948 1.00 97.62 166 VAL A C 1
ATOM 1284 O O . VAL A 1 166 ? 1.079 1.600 -0.122 1.00 97.62 166 VAL A O 1
ATOM 1287 N N . ILE A 1 167 ? 0.231 2.257 -2.086 1.00 98.00 167 ILE A N 1
ATOM 1288 C CA . ILE A 1 167 ? -0.374 0.981 -2.465 1.00 98.00 167 ILE A CA 1
ATOM 1289 C C . ILE A 1 167 ? 0.422 0.409 -3.634 1.00 98.00 167 ILE A C 1
ATOM 1291 O O . ILE A 1 167 ? 0.576 1.071 -4.662 1.00 98.00 167 ILE A O 1
ATOM 1295 N N . VAL A 1 168 ? 0.921 -0.815 -3.476 1.00 98.19 168 VAL A N 1
ATOM 1296 C CA . VAL A 1 168 ? 1.815 -1.458 -4.440 1.00 98.19 168 VAL A CA 1
ATOM 1297 C C . VAL A 1 168 ? 1.110 -2.630 -5.112 1.00 98.19 168 VAL A C 1
ATOM 1299 O O . VAL A 1 168 ? 0.539 -3.502 -4.451 1.00 98.19 168 VAL A O 1
ATOM 1302 N N . TYR A 1 169 ? 1.163 -2.636 -6.441 1.00 97.81 169 TYR A N 1
ATOM 1303 C CA . TYR A 1 169 ? 0.619 -3.684 -7.292 1.00 97.81 169 TYR A CA 1
ATOM 1304 C C . TYR A 1 169 ? 1.740 -4.358 -8.066 1.00 97.81 169 TYR A C 1
ATOM 1306 O O . TYR A 1 169 ? 2.509 -3.687 -8.759 1.00 97.81 169 TYR A O 1
ATOM 1314 N N . THR A 1 170 ? 1.777 -5.684 -8.008 1.00 97.00 170 THR A N 1
ATOM 1315 C CA . THR A 1 170 ? 2.835 -6.489 -8.618 1.00 97.00 170 THR A CA 1
ATOM 1316 C C . THR A 1 170 ? 2.273 -7.571 -9.521 1.00 97.00 170 THR A C 1
ATOM 1318 O O . THR A 1 170 ? 1.070 -7.832 -9.550 1.00 97.00 170 THR A O 1
ATOM 1321 N N . CYS A 1 171 ? 3.132 -8.160 -10.352 1.00 96.31 171 CYS A N 1
ATOM 1322 C CA . CYS A 1 171 ? 2.715 -9.178 -11.311 1.00 96.31 171 CYS A CA 1
ATOM 1323 C C . CYS A 1 171 ? 2.087 -10.397 -10.619 1.00 96.31 171 CYS A C 1
ATOM 1325 O O . CYS A 1 171 ? 2.747 -11.066 -9.830 1.00 96.31 171 CYS A O 1
ATOM 1327 N N . GLU A 1 172 ? 0.872 -10.782 -11.024 1.00 96.69 172 GLU A N 1
ATOM 1328 C CA . GLU A 1 172 ? 0.159 -11.939 -10.453 1.00 96.69 172 GLU A CA 1
ATOM 1329 C C . GLU A 1 172 ? 0.916 -13.273 -10.610 1.00 96.69 172 GLU A C 1
ATOM 1331 O O . GLU A 1 172 ? 0.695 -14.216 -9.856 1.00 96.69 172 GLU A O 1
ATOM 1336 N N . ARG A 1 173 ? 1.810 -13.362 -11.606 1.00 94.94 173 ARG A N 1
ATOM 1337 C CA . ARG A 1 173 ? 2.643 -14.545 -11.870 1.00 94.94 173 ARG A CA 1
ATOM 1338 C C . ARG A 1 173 ? 3.999 -14.494 -11.170 1.00 94.94 173 ARG A C 1
ATOM 1340 O O . ARG A 1 173 ? 4.833 -15.351 -11.454 1.00 94.94 173 ARG A O 1
ATOM 1347 N N . SER A 1 174 ? 4.251 -13.465 -10.355 1.00 92.44 174 SER A N 1
ATOM 1348 C CA . SER A 1 174 ? 5.536 -13.213 -9.689 1.00 92.44 174 SER A CA 1
ATOM 1349 C C . SER A 1 174 ? 6.715 -13.380 -10.654 1.00 92.44 174 SER A C 1
ATOM 1351 O O . SER A 1 174 ? 7.704 -14.053 -10.362 1.00 92.44 174 SER A O 1
ATOM 1353 N N . CYS A 1 175 ? 6.567 -12.862 -11.878 1.00 90.94 175 CYS A N 1
ATOM 1354 C CA . CYS A 1 175 ? 7.528 -13.155 -12.927 1.00 90.94 175 CYS A CA 1
ATOM 1355 C C . CYS A 1 175 ? 8.864 -12.467 -12.625 1.00 90.94 175 CYS A C 1
ATOM 1357 O O . CYS A 1 175 ? 8.938 -11.244 -12.551 1.00 90.94 175 CYS A O 1
ATOM 1359 N N . TRP A 1 176 ? 9.932 -13.250 -12.520 1.00 86.56 176 TRP A N 1
ATOM 1360 C CA . TRP A 1 176 ? 11.287 -12.737 -12.365 1.00 86.56 176 TRP A CA 1
ATOM 1361 C C . TRP A 1 176 ? 12.192 -13.343 -13.446 1.00 86.56 176 TRP A C 1
ATOM 1363 O O . TRP A 1 176 ? 12.324 -14.570 -13.507 1.00 86.56 176 TRP A O 1
ATOM 1373 N N . PRO A 1 177 ? 12.802 -12.542 -14.338 1.00 81.69 177 PRO A N 1
ATOM 1374 C CA . PRO A 1 177 ? 13.704 -13.069 -15.350 1.00 81.69 177 PRO A CA 1
ATOM 1375 C C . PRO A 1 177 ? 15.007 -13.527 -14.686 1.00 81.69 177 PRO A C 1
ATOM 1377 O O . PRO A 1 177 ? 15.700 -12.732 -14.060 1.00 81.69 177 PRO A O 1
ATOM 1380 N N . ALA A 1 178 ? 15.394 -14.789 -14.884 1.00 78.56 178 ALA A N 1
ATOM 1381 C CA . ALA A 1 178 ? 16.610 -15.361 -14.289 1.00 78.56 178 ALA A CA 1
ATOM 1382 C C . ALA A 1 178 ? 17.910 -14.607 -14.650 1.00 78.56 178 ALA A C 1
ATOM 1384 O O . ALA A 1 178 ? 18.889 -14.687 -13.917 1.00 78.56 178 ALA A O 1
ATOM 1385 N N . ASN A 1 179 ? 17.910 -13.862 -15.762 1.00 76.94 179 ASN A N 1
ATOM 1386 C CA . ASN A 1 179 ? 19.070 -13.122 -16.269 1.00 76.94 179 ASN A CA 1
ATOM 1387 C C . ASN A 1 179 ? 18.974 -11.600 -16.055 1.00 76.94 179 ASN A C 1
ATOM 1389 O O . ASN A 1 179 ? 19.772 -10.860 -16.627 1.00 76.94 179 ASN A O 1
ATOM 1393 N N . HIS A 1 180 ? 18.000 -11.112 -15.281 1.00 74.19 180 HIS A N 1
ATOM 1394 C CA . HIS A 1 180 ? 17.903 -9.692 -14.943 1.00 74.19 180 HIS A CA 1
ATOM 1395 C C . HIS A 1 180 ? 18.682 -9.396 -13.659 1.00 74.19 180 HIS A C 1
ATOM 1397 O O . HIS A 1 180 ? 18.435 -10.001 -12.620 1.00 74.19 180 HIS A O 1
ATOM 1403 N N . GLN A 1 181 ? 19.625 -8.456 -13.739 1.00 76.19 181 GLN A N 1
ATOM 1404 C CA . GLN A 1 181 ? 20.373 -7.958 -12.576 1.00 76.19 181 GLN A CA 1
ATOM 1405 C C . GLN A 1 181 ? 19.715 -6.730 -11.933 1.00 76.19 181 GLN A C 1
ATOM 1407 O O . GLN A 1 181 ? 20.136 -6.298 -10.864 1.00 76.19 181 GLN A O 1
ATOM 1412 N N . THR A 1 182 ? 18.693 -6.166 -12.577 1.00 80.81 182 THR A N 1
ATOM 1413 C CA . THR A 1 182 ? 17.977 -4.977 -12.115 1.00 80.81 182 THR A CA 1
ATOM 1414 C C . THR A 1 182 ? 16.564 -5.343 -11.653 1.00 80.81 182 THR A C 1
ATOM 1416 O O . THR A 1 182 ? 15.925 -6.185 -12.290 1.00 80.81 182 THR A O 1
ATOM 1419 N N . PRO A 1 183 ? 16.053 -4.724 -10.572 1.00 84.38 183 PRO A N 1
ATOM 1420 C CA . PRO A 1 183 ? 14.653 -4.852 -10.172 1.00 84.38 183 PRO A CA 1
ATOM 1421 C C . PRO A 1 183 ? 13.691 -4.471 -11.301 1.00 84.38 183 PRO A C 1
ATOM 1423 O O . PRO A 1 183 ? 13.992 -3.589 -12.107 1.00 84.38 183 PRO A O 1
ATOM 1426 N N . LEU A 1 184 ? 12.539 -5.140 -11.354 1.00 87.50 184 LEU A N 1
ATOM 1427 C CA . LEU A 1 184 ? 11.449 -4.763 -12.250 1.00 87.50 184 LEU A CA 1
ATOM 1428 C C . LEU A 1 184 ? 10.636 -3.616 -11.644 1.00 87.50 184 LEU A C 1
ATOM 1430 O O . LEU A 1 184 ? 10.463 -3.540 -10.430 1.00 87.50 184 LEU A O 1
ATOM 1434 N N . GLU A 1 185 ? 10.117 -2.741 -12.505 1.00 90.19 185 GLU A N 1
ATOM 1435 C CA . GLU A 1 185 ? 9.216 -1.672 -12.084 1.00 90.19 185 GLU A CA 1
ATOM 1436 C C . GLU A 1 185 ? 7.802 -2.206 -11.826 1.00 90.19 185 GLU A C 1
ATOM 1438 O O . GLU A 1 185 ? 7.153 -2.809 -12.696 1.00 90.19 185 GLU A O 1
ATOM 1443 N N . GLU A 1 186 ? 7.313 -1.925 -10.623 1.00 94.62 186 GLU A N 1
ATOM 1444 C CA . GLU A 1 186 ? 5.961 -2.244 -10.184 1.00 94.62 186 GLU A CA 1
ATOM 1445 C C . GLU A 1 186 ? 5.063 -1.009 -10.194 1.00 94.62 186 GLU A C 1
ATOM 1447 O O . GLU A 1 186 ? 5.531 0.127 -10.282 1.00 94.62 186 GLU A O 1
ATOM 1452 N N . PHE A 1 187 ? 3.748 -1.227 -10.156 1.00 96.50 187 PHE A N 1
ATOM 1453 C CA . PHE A 1 187 ? 2.799 -0.121 -10.199 1.00 96.50 187 PHE A CA 1
ATOM 1454 C C . PHE A 1 187 ? 2.502 0.383 -8.786 1.00 96.50 187 PHE A C 1
ATOM 1456 O O . PHE A 1 187 ? 2.163 -0.396 -7.894 1.00 96.50 187 PHE A O 1
ATOM 1463 N N . ILE A 1 188 ? 2.608 1.697 -8.596 1.00 97.12 188 ILE A N 1
ATOM 1464 C CA . ILE A 1 188 ? 2.438 2.354 -7.301 1.00 97.12 188 ILE A CA 1
ATOM 1465 C C . ILE A 1 188 ? 1.305 3.372 -7.403 1.00 97.12 188 ILE A C 1
ATOM 1467 O O . ILE A 1 188 ? 1.305 4.232 -8.283 1.00 97.12 188 ILE A O 1
ATOM 1471 N N . PHE A 1 189 ? 0.362 3.300 -6.469 1.00 96.75 189 PHE A N 1
ATOM 1472 C CA . PHE A 1 189 ? -0.688 4.294 -6.284 1.00 96.75 189 PHE A CA 1
ATOM 1473 C C . PHE A 1 189 ? -0.531 4.954 -4.912 1.00 96.75 189 PHE A C 1
ATOM 1475 O O . PHE A 1 189 ? -0.539 4.271 -3.889 1.00 96.75 189 PHE A O 1
ATOM 1482 N N . VAL A 1 190 ? -0.382 6.279 -4.883 1.00 96.00 190 VAL A N 1
ATOM 1483 C CA . VAL A 1 190 ? -0.162 7.050 -3.651 1.00 96.00 190 VAL A CA 1
ATOM 1484 C C . VAL A 1 190 ? -1.395 7.889 -3.345 1.00 96.00 190 VAL A C 1
ATOM 1486 O O . VAL A 1 190 ? -1.900 8.598 -4.215 1.00 96.00 190 VAL A O 1
ATOM 1489 N N . GLN A 1 191 ? -1.864 7.831 -2.100 1.00 94.19 191 GLN A N 1
ATOM 1490 C CA . GLN A 1 191 ? -2.785 8.825 -1.556 1.00 94.19 191 GLN A CA 1
ATOM 1491 C C . GLN A 1 191 ? -1.987 9.796 -0.693 1.00 94.19 191 GLN A C 1
ATOM 1493 O O . GLN A 1 191 ? -1.286 9.369 0.224 1.00 94.19 191 GLN A O 1
ATOM 1498 N N . GLU A 1 192 ? -2.083 11.086 -1.008 1.00 91.50 192 GLU A N 1
ATOM 1499 C CA . GLU A 1 192 ? -1.533 12.168 -0.185 1.00 91.50 192 GLU A CA 1
ATOM 1500 C C . GLU A 1 192 ? -2.185 12.183 1.202 1.00 91.50 192 GLU A C 1
ATOM 1502 O O . GLU A 1 192 ? -3.269 11.619 1.401 1.00 91.50 192 GLU A O 1
ATOM 1507 N N . ASP A 1 193 ? -1.522 12.838 2.153 1.00 82.69 193 ASP A N 1
ATOM 1508 C CA . ASP A 1 193 ? -2.126 13.101 3.452 1.00 82.69 193 ASP A CA 1
ATOM 1509 C C . ASP A 1 193 ? -3.383 13.978 3.246 1.00 82.69 193 ASP A C 1
ATOM 1511 O O . ASP A 1 193 ? -3.308 15.028 2.593 1.00 82.69 193 ASP A O 1
ATOM 1515 N N . PRO A 1 194 ? -4.567 13.555 3.729 1.00 76.31 194 PRO A N 1
ATOM 1516 C CA . PRO A 1 194 ? -5.793 14.335 3.590 1.00 76.31 194 PRO A CA 1
ATOM 1517 C C . PRO A 1 194 ? -5.679 15.751 4.179 1.00 76.31 194 PRO A C 1
ATOM 1519 O O . PRO A 1 194 ? -6.293 16.675 3.632 1.00 76.31 194 PRO A O 1
ATOM 1522 N N . ASP A 1 195 ? -4.867 15.942 5.222 1.00 71.25 195 ASP A N 1
ATOM 1523 C CA . ASP A 1 195 ? -4.665 17.231 5.882 1.00 71.25 195 ASP A CA 1
ATOM 1524 C C . ASP A 1 195 ? -3.771 18.169 5.061 1.00 71.25 195 ASP A C 1
ATOM 1526 O O . ASP A 1 195 ? -3.855 19.389 5.202 1.00 71.25 195 ASP A O 1
ATOM 1530 N N . GLN A 1 196 ? -2.998 17.652 4.102 1.00 64.94 196 GLN A N 1
ATOM 1531 C CA . GLN A 1 196 ? -2.147 18.460 3.221 1.00 64.94 196 GLN A CA 1
ATOM 1532 C C . GLN A 1 196 ? -2.951 19.472 2.381 1.00 64.94 196 GLN A C 1
ATOM 1534 O O . GLN A 1 196 ? -2.418 20.476 1.905 1.00 64.94 196 GLN A O 1
ATOM 1539 N N . ARG A 1 197 ? -4.259 19.244 2.204 1.00 60.81 197 ARG A N 1
ATOM 1540 C CA . ARG A 1 197 ? -5.180 20.190 1.548 1.00 60.81 197 ARG A CA 1
ATOM 1541 C C . ARG A 1 197 ? -5.561 21.377 2.431 1.00 60.81 197 ARG A C 1
ATOM 1543 O O . ARG A 1 197 ? -5.991 22.393 1.896 1.00 60.81 197 ARG A O 1
ATOM 1550 N N . LEU A 1 198 ? -5.436 21.244 3.750 1.00 58.62 198 LEU A N 1
ATOM 1551 C CA . LEU A 1 198 ? -5.782 22.275 4.731 1.00 58.62 198 LEU A CA 1
ATOM 1552 C C . LEU A 1 198 ? -4.645 23.285 4.942 1.00 58.62 198 LEU A C 1
ATOM 1554 O O . LEU A 1 198 ? -4.894 24.386 5.425 1.00 58.62 198 LEU A O 1
ATOM 1558 N N . PHE A 1 199 ? -3.415 22.924 4.564 1.00 55.84 199 PHE A N 1
ATOM 1559 C CA . PHE A 1 199 ? -2.212 23.749 4.726 1.00 55.84 199 PHE A CA 1
ATOM 1560 C C . PHE A 1 199 ? -1.739 24.436 3.427 1.00 55.84 199 PHE A C 1
ATOM 1562 O O . PHE A 1 199 ? -0.646 25.006 3.413 1.00 55.84 199 PHE A O 1
ATOM 1569 N N . LYS A 1 200 ? -2.534 24.381 2.347 1.00 46.34 200 LYS A N 1
ATOM 1570 C CA . LYS A 1 200 ? -2.270 25.066 1.065 1.00 46.34 200 LYS A CA 1
ATOM 1571 C C . LYS A 1 200 ? -2.943 26.433 0.979 1.00 46.34 200 LYS A C 1
ATOM 1573 O O . LYS A 1 200 ? -4.089 26.566 1.459 1.00 46.34 200 LYS A O 1
#

Secondary structure (DSSP, 8-state):
--------------------PPPPPBPP-------HHHHTTT---HHHHHHHHHHHHHHT--HHHHHHHTTSS----------S-HHHHHHHHHHHHHHTT-TT--EEE-TT-----SSPPPTTHHHHSPPPTTT-PPEEEEEEE-GGGGGG--BSSSPPP--SEEEEEEETT----TT--SPPPPEEEEEPPGGGGT--

Organism: Certhia familiaris (NCBI:txid73333)

InterPro domains:
  IPR007320 Programmed cell death protein 2, C-terminal [PF04194] (89-192)
  IPR052815 Programmed cell death 2-like regulator [PTHR46421] (16-200)

pLDDT: mean 77.26, std 20.72, range [29.91, 98.19]

Foldseek 3Di:
DDDDDDDDDDDDDPPPPPDPPDPFDWDDDDDDDDDLVVLVPPPPCVVVVVVVVVVCVVVVHDPVVVVVCVVPDDDPDPPDDPDPPVQLVVLQVQLCVSCVSPVLDFKDFDWLDDDRDNGDDDPCVLVVAAAFPPPRAGWGWTMKGAQSVQVRTDTPDPDRDFFHMKTWTDGNVNDDDPPDPDDGDTDIDTHGDPCVVVVD